Protein AF-A0A6V7WNI1-F1 (afdb_monomer_lite)

pLDDT: mean 70.12, std 16.44, range [21.91, 91.94]

Sequence (306 aa):
MKVAVLIFLSLAQNTKSLTTITAEQEKCIINKMGYRNCLFENVLVMNFNPNEQEIDILLQDYQSNSVGSMKFLMNRIKAKCVKAVKYLDTNYFGWRCPYTGSCTEMKCSSLKMNETIEELETDKNNYPKITRCMETEGGWANGCFYVIPACLFYKYSAIPTNEAKVLEIFKCPKWDLELDIKIIIETQNETITNLVSLRPGRTSEWNDLRLTATSMTVAPLPLLNELFISDSKRIAILEKENEKIIENFKCPTYRSALEFNTCKIDPMICDCNAADQNVACLCNDLLDLDQKRFELLDLDQKSFHI

InterPro domains:
  IPR009878 Phlebovirus glycoprotein G2, fusion domain [PF07245] (18-286)

Foldseek 3Di:
DDDDDDDPDDPLPQDEAEEEFEFDPVQWDQDPVRDIDTDGDDDDDDDDDPSHQKYKYFYAYNVRHTFWMKMKGFDDKDWDDDKFWDWFWDKDKAWFADPPAQRYPCSQVPPDWPDDGPRRPPDPAQAAKTKHWDWAAHDVVLPHPDRGTIIMIMMTTGDDDPPDFTKIKDADPDTFIKIWMWMWITGPVDIDIDIDIEGAPDWDDDDPDTDHDPDDDDDPDVVNGFMWMDSPVFIFTDDPVCVVVRVQKADPDPVCNVSNRRIHGDPPQWDWDDDHSDIDIDGDDDPVVVVPPGPTPPVVPPPPDD

Structure (mmCIF, N/CA/C/O backbone):
data_AF-A0A6V7WNI1-F1
#
_entry.id   AF-A0A6V7WNI1-F1
#
loop_
_atom_site.group_PDB
_atom_site.id
_atom_site.type_symbol
_atom_site.label_atom_id
_atom_site.label_alt_id
_atom_site.label_comp_id
_atom_site.label_asym_id
_atom_site.label_entity_id
_atom_site.label_seq_id
_atom_site.pdbx_PDB_ins_code
_atom_site.Cartn_x
_atom_site.Cartn_y
_atom_site.Cartn_z
_atom_site.occupancy
_atom_site.B_iso_or_equiv
_atom_site.auth_seq_id
_atom_site.auth_comp_id
_atom_site.auth_asym_id
_atom_site.auth_atom_id
_atom_site.pdbx_PDB_model_num
ATOM 1 N N . MET A 1 1 ? -33.901 52.503 7.580 1.00 38.69 1 MET A N 1
ATOM 2 C CA . MET A 1 1 ? -34.088 51.066 7.292 1.00 38.69 1 MET A CA 1
ATOM 3 C C . MET A 1 1 ? -33.263 50.287 8.311 1.00 38.69 1 MET A C 1
ATOM 5 O O . MET A 1 1 ? -32.045 50.347 8.245 1.00 38.69 1 MET A O 1
ATOM 9 N N . LYS A 1 2 ? -33.892 49.707 9.343 1.00 31.77 2 LYS A N 1
ATOM 10 C CA . LYS A 1 2 ? -33.186 48.935 10.380 1.00 31.77 2 LYS A CA 1
ATOM 11 C C . LYS A 1 2 ? -33.145 47.477 9.927 1.00 31.77 2 LYS A C 1
ATOM 13 O O . LYS A 1 2 ? -34.195 46.855 9.824 1.00 31.77 2 LYS A O 1
ATOM 18 N N . VAL A 1 3 ? -31.958 46.973 9.608 1.00 35.56 3 VAL A N 1
ATOM 19 C CA . VAL A 1 3 ? -31.744 45.562 9.267 1.00 35.56 3 VAL A CA 1
ATOM 20 C C . VAL A 1 3 ? -31.513 44.813 10.575 1.00 35.56 3 VAL A C 1
ATOM 22 O O . VAL A 1 3 ? -30.540 45.081 11.275 1.00 35.56 3 VAL A O 1
ATOM 25 N N . ALA A 1 4 ? -32.437 43.924 10.930 1.00 35.19 4 ALA A N 1
ATOM 26 C CA . ALA A 1 4 ? -32.264 42.986 12.031 1.00 35.19 4 ALA A CA 1
ATOM 27 C C . ALA A 1 4 ? -31.646 41.703 11.466 1.00 35.19 4 ALA A C 1
ATOM 29 O O . ALA A 1 4 ? -32.267 41.019 10.655 1.00 35.19 4 ALA A O 1
ATOM 30 N N . VAL A 1 5 ? -30.412 41.402 11.866 1.00 42.09 5 VAL A N 1
ATOM 31 C CA . VAL A 1 5 ? -29.741 40.141 11.538 1.00 42.09 5 VAL A CA 1
ATOM 32 C C . VAL A 1 5 ? -30.054 39.154 12.659 1.00 42.09 5 VAL A C 1
ATOM 34 O O . VAL A 1 5 ? -29.573 39.306 13.779 1.00 42.09 5 VAL A O 1
ATOM 37 N N . LEU A 1 6 ? -30.903 38.169 12.367 1.00 36.09 6 LEU A N 1
ATOM 38 C CA . LEU A 1 6 ? -31.178 37.033 13.246 1.00 36.09 6 LEU A CA 1
ATOM 39 C C . LEU A 1 6 ? -30.098 35.973 13.021 1.00 36.09 6 LEU A C 1
ATOM 41 O O . LEU A 1 6 ? -30.091 35.289 12.000 1.00 36.09 6 LEU A O 1
ATOM 45 N N . ILE A 1 7 ? -29.173 35.859 13.971 1.00 43.22 7 ILE A N 1
ATOM 46 C CA . ILE A 1 7 ? -28.173 34.791 14.007 1.00 43.22 7 ILE A CA 1
ATOM 47 C C . ILE A 1 7 ? -28.809 33.603 14.734 1.00 43.22 7 ILE A C 1
ATOM 49 O O . ILE A 1 7 ? -28.987 33.638 15.951 1.00 43.22 7 ILE A O 1
ATOM 53 N N . PHE A 1 8 ? -29.162 32.553 13.993 1.00 39.31 8 PHE A N 1
ATOM 54 C CA . PHE A 1 8 ? -29.516 31.263 14.581 1.00 39.31 8 PHE A CA 1
ATOM 55 C C . PHE A 1 8 ? -28.226 30.538 14.975 1.00 39.31 8 PHE A C 1
ATOM 57 O O . PHE A 1 8 ? -27.564 29.925 14.143 1.00 39.31 8 PHE A O 1
ATOM 64 N N . LEU A 1 9 ? -27.854 30.625 16.253 1.00 39.97 9 LEU A N 1
ATOM 65 C CA . LEU A 1 9 ? -26.871 29.725 16.848 1.00 39.97 9 LEU A CA 1
ATOM 66 C C . LEU A 1 9 ? -27.564 28.381 17.089 1.00 39.97 9 LEU A C 1
ATOM 68 O O . LEU A 1 9 ? -28.284 28.214 18.073 1.00 39.97 9 LEU A O 1
ATOM 72 N N . SER A 1 10 ? -27.375 27.422 16.183 1.00 42.81 10 SER A N 1
ATOM 73 C CA . SER A 1 10 ? -27.695 26.028 16.472 1.00 42.81 10 SER A CA 1
ATOM 74 C C . SER A 1 10 ? -26.716 25.539 17.537 1.00 42.81 10 SER A C 1
ATOM 76 O O . SER A 1 10 ? -25.548 25.279 17.248 1.00 42.81 10 SER A O 1
ATOM 78 N N . LEU A 1 11 ? -27.176 25.447 18.784 1.00 39.19 11 LEU A N 1
ATOM 79 C CA . LEU A 1 11 ? -26.487 24.675 19.810 1.00 39.19 11 LEU A CA 1
ATOM 80 C C . LEU A 1 11 ? -26.480 23.221 19.338 1.00 39.19 11 LEU A C 1
ATOM 82 O O . LEU A 1 11 ? -27.518 22.562 19.354 1.00 39.19 11 LEU A O 1
ATOM 86 N N . ALA A 1 12 ? -25.321 22.743 18.884 1.00 43.06 12 ALA A N 1
ATOM 87 C CA . ALA A 1 12 ? -25.082 21.322 18.693 1.00 43.06 12 ALA A CA 1
ATOM 88 C C . ALA A 1 12 ? -25.234 20.654 20.065 1.00 43.06 12 ALA A C 1
ATOM 90 O O . ALA A 1 12 ? -24.360 20.750 20.926 1.00 43.06 12 ALA A O 1
ATOM 91 N N . GLN A 1 13 ? -26.400 20.066 20.317 1.00 44.94 13 GLN A N 1
ATOM 92 C CA . GLN A 1 13 ? -26.605 19.245 21.497 1.00 44.94 13 GLN A CA 1
ATOM 93 C C . GLN A 1 13 ? -25.916 17.910 21.224 1.00 44.94 13 GLN A C 1
ATOM 95 O O . GLN A 1 13 ? -26.387 17.133 20.396 1.00 44.94 13 GLN A O 1
ATOM 100 N N . ASN A 1 14 ? -24.793 17.657 21.903 1.00 47.69 14 ASN A N 1
ATOM 101 C CA . ASN A 1 14 ? -24.235 16.310 21.991 1.00 47.69 14 ASN A CA 1
ATOM 102 C C . ASN A 1 14 ? -25.324 15.413 22.579 1.00 47.69 14 ASN A C 1
ATOM 104 O O . ASN A 1 14 ? -25.737 15.596 23.728 1.00 47.69 14 ASN A O 1
ATOM 108 N N . THR A 1 15 ? -25.840 14.500 21.765 1.00 53.97 15 THR A N 1
ATOM 109 C CA . THR A 1 15 ? -26.900 13.583 22.168 1.00 53.97 15 THR A CA 1
ATOM 110 C C . THR A 1 15 ? -26.260 12.488 23.012 1.00 53.97 15 THR A C 1
ATOM 112 O O . THR A 1 15 ? -25.391 11.752 22.551 1.00 53.97 15 THR A O 1
ATOM 115 N N . LYS A 1 16 ? -26.637 12.442 24.293 1.00 65.12 16 LYS A N 1
ATOM 116 C CA . LYS A 1 16 ? -26.178 11.429 25.247 1.00 65.12 16 LYS A CA 1
ATOM 117 C C . LYS A 1 16 ? -27.261 10.376 25.401 1.00 65.12 16 LYS A C 1
ATOM 119 O O . LYS A 1 16 ? -28.400 10.719 25.718 1.00 65.12 16 LYS A O 1
ATOM 124 N N . SER A 1 17 ? -26.900 9.113 25.217 1.00 72.12 17 SER A N 1
ATOM 125 C CA . SER A 1 17 ? -27.792 7.999 25.533 1.00 72.12 17 SER A CA 1
ATOM 126 C C . SER A 1 17 ? -27.559 7.570 26.978 1.00 72.12 17 SER A C 1
ATOM 128 O O . SER A 1 17 ? -26.435 7.221 27.336 1.00 72.12 17 SER A O 1
ATOM 130 N N . LEU A 1 18 ? -28.600 7.631 27.814 1.00 78.31 18 LEU A N 1
ATOM 131 C CA . LEU A 1 18 ? -28.551 7.193 29.209 1.00 78.31 18 LEU A CA 1
ATOM 132 C C . LEU A 1 18 ? -29.294 5.864 29.355 1.00 78.31 18 LEU A C 1
ATOM 134 O O . LEU A 1 18 ? -30.482 5.774 29.050 1.00 78.31 18 LEU A O 1
ATOM 138 N N . THR A 1 19 ? -28.606 4.849 29.866 1.00 81.06 19 THR A N 1
ATOM 139 C CA . THR A 1 19 ? -29.189 3.551 30.238 1.00 81.06 19 THR A CA 1
ATOM 140 C C . THR A 1 19 ? -28.971 3.298 31.729 1.00 81.06 19 THR A C 1
ATOM 142 O O . THR A 1 19 ? -28.052 3.844 32.329 1.00 81.06 19 THR A O 1
ATOM 145 N N . THR A 1 20 ? -29.825 2.507 32.377 1.00 78.25 20 THR A N 1
ATOM 146 C CA . THR A 1 20 ? -29.693 2.179 33.807 1.00 78.25 20 THR A CA 1
ATOM 147 C C . THR A 1 20 ? -29.617 0.672 33.999 1.00 78.25 20 THR A C 1
ATOM 149 O O . THR A 1 20 ? -30.372 -0.067 33.370 1.00 78.25 20 THR A O 1
ATOM 152 N N . ILE A 1 21 ? -28.709 0.225 34.868 1.00 80.88 21 ILE A N 1
ATOM 153 C CA . ILE A 1 21 ? -28.574 -1.173 35.282 1.00 80.88 21 ILE A CA 1
ATOM 154 C C . ILE A 1 21 ? -28.773 -1.259 36.791 1.00 80.88 21 ILE A C 1
ATOM 156 O O . ILE A 1 21 ? -28.155 -0.511 37.546 1.00 80.88 21 ILE A O 1
ATOM 160 N N . THR A 1 22 ? -29.575 -2.224 37.227 1.00 77.25 22 THR A N 1
ATOM 161 C CA . THR A 1 22 ? -29.857 -2.496 38.639 1.00 77.25 22 THR A CA 1
ATOM 162 C C . THR A 1 22 ? -29.287 -3.864 39.023 1.00 77.25 22 THR A C 1
ATOM 164 O O . THR A 1 22 ? -29.414 -4.822 38.261 1.00 77.25 22 THR A O 1
ATOM 167 N N . ALA A 1 23 ? -28.631 -3.966 40.182 1.00 76.06 23 ALA A N 1
ATOM 168 C CA . ALA A 1 23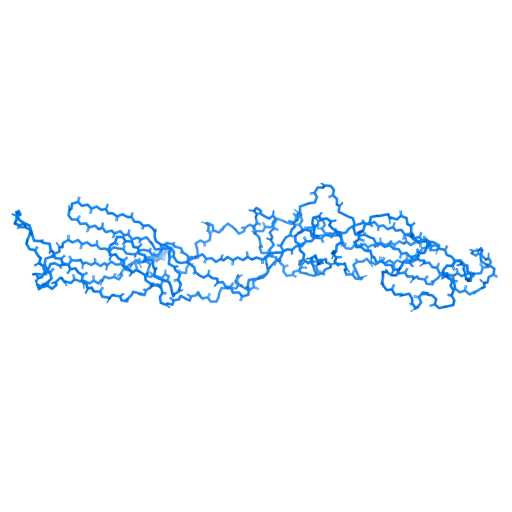 ? -28.125 -5.242 40.696 1.00 76.06 23 ALA A CA 1
ATOM 169 C C . ALA A 1 23 ? -29.263 -6.168 41.160 1.00 76.06 23 ALA A C 1
ATOM 171 O O . ALA A 1 23 ? -30.212 -5.723 41.804 1.00 76.06 23 ALA A O 1
ATOM 172 N N . GLU A 1 24 ? -29.125 -7.473 40.920 1.00 76.38 24 GLU A N 1
ATOM 173 C CA . GLU A 1 24 ? -30.038 -8.485 41.461 1.00 76.38 24 GLU A CA 1
ATOM 174 C C . GLU A 1 24 ? -29.665 -8.847 42.906 1.00 76.38 24 GLU A C 1
ATOM 176 O O . GLU A 1 24 ? -28.495 -9.062 43.229 1.00 76.38 24 GLU A O 1
ATOM 181 N N . GLN A 1 25 ? -30.668 -8.962 43.785 1.00 70.31 25 GLN A N 1
ATOM 182 C CA . GLN A 1 25 ? -30.459 -9.225 45.216 1.00 70.31 25 GLN A CA 1
ATOM 183 C C . GLN A 1 25 ? -29.714 -10.546 45.485 1.00 70.31 25 GLN A C 1
ATOM 185 O O . GLN A 1 25 ? -28.905 -10.614 46.411 1.00 70.31 25 GLN A O 1
ATOM 190 N N . GLU A 1 26 ? -29.954 -11.581 44.675 1.00 70.94 26 GLU A N 1
ATOM 191 C CA . GLU A 1 26 ? -29.338 -12.911 44.821 1.00 70.94 26 GLU A CA 1
ATOM 192 C C . GLU A 1 26 ? -27.825 -12.912 44.545 1.00 70.94 26 GLU A C 1
ATOM 194 O O . GLU A 1 26 ? -27.114 -13.814 44.986 1.00 70.94 26 GLU A O 1
ATOM 199 N N . LYS A 1 27 ? -27.310 -11.875 43.873 1.00 73.88 27 LYS A N 1
ATOM 200 C CA . LYS A 1 27 ? -25.896 -11.739 43.496 1.00 73.88 27 LYS A CA 1
ATOM 201 C C . LYS A 1 27 ? -25.102 -10.825 44.439 1.00 73.88 27 LYS A C 1
ATOM 203 O O . LYS A 1 27 ? -23.989 -10.410 44.115 1.00 73.88 27 LYS A O 1
ATOM 208 N N . CYS A 1 28 ? -25.653 -10.506 45.613 1.00 74.69 28 CYS A N 1
ATOM 209 C CA . CYS A 1 28 ? -24.999 -9.692 46.637 1.00 74.69 28 CYS A CA 1
ATOM 210 C C . CYS A 1 28 ? -24.448 -10.541 47.793 1.00 74.69 28 CYS A C 1
ATOM 212 O O . CYS A 1 28 ? -25.197 -11.194 48.517 1.00 74.69 28 CYS A O 1
ATOM 214 N N . ILE A 1 29 ? -23.137 -10.471 48.028 1.00 79.94 29 ILE A N 1
ATOM 215 C CA . ILE A 1 29 ? -22.433 -11.189 49.098 1.00 79.94 29 ILE A CA 1
ATOM 216 C C . ILE A 1 29 ? -22.057 -10.207 50.209 1.00 79.94 29 ILE A C 1
ATOM 218 O O . ILE A 1 29 ? -21.544 -9.122 49.948 1.00 79.94 29 ILE A O 1
ATOM 222 N N . ILE A 1 30 ? -22.279 -10.584 51.467 1.00 77.06 30 ILE A N 1
ATOM 223 C CA . ILE A 1 30 ? -21.834 -9.803 52.629 1.00 77.06 30 ILE A CA 1
ATOM 224 C C . ILE A 1 30 ? -20.449 -10.305 53.045 1.00 77.06 30 ILE A C 1
ATOM 226 O O . ILE A 1 30 ? -20.263 -11.493 53.309 1.00 77.06 30 ILE A O 1
ATOM 230 N N . ASN A 1 31 ? -19.461 -9.414 53.091 1.00 76.56 31 ASN A N 1
ATOM 231 C CA . ASN A 1 31 ? -18.116 -9.749 53.535 1.00 76.56 31 ASN A CA 1
ATOM 232 C C . ASN A 1 31 ? -18.049 -9.897 55.070 1.00 76.56 31 ASN A C 1
ATOM 234 O O . ASN A 1 31 ? -18.945 -9.482 55.804 1.00 76.56 31 ASN A O 1
ATOM 238 N N . LYS A 1 32 ? -16.944 -10.454 55.580 1.00 74.81 32 LYS A N 1
ATOM 239 C CA . LYS A 1 32 ? -16.736 -10.691 57.025 1.00 74.81 32 LYS A CA 1
ATOM 240 C C . LYS A 1 32 ? -16.727 -9.418 57.889 1.00 74.81 32 LYS A C 1
ATOM 242 O O . LYS A 1 32 ? -16.847 -9.518 59.102 1.00 74.81 32 LYS A O 1
ATOM 247 N N . MET A 1 33 ? -16.569 -8.247 57.276 1.00 72.88 33 MET A N 1
ATOM 248 C CA . MET A 1 33 ? -16.585 -6.928 57.917 1.00 72.88 33 MET A CA 1
ATOM 249 C C . MET A 1 33 ? -17.952 -6.224 57.789 1.00 72.88 33 MET A C 1
ATOM 251 O O . MET A 1 33 ? -18.077 -5.073 58.192 1.00 72.88 33 MET A O 1
ATOM 255 N N . GLY A 1 34 ? -18.971 -6.891 57.234 1.00 71.56 34 GLY A N 1
ATOM 256 C CA . GLY A 1 34 ? -20.327 -6.357 57.079 1.00 71.56 34 GLY A CA 1
ATOM 257 C C . GLY A 1 34 ? -20.569 -5.542 55.803 1.00 71.56 34 GLY A C 1
ATOM 258 O O . GLY A 1 34 ? -21.694 -5.095 55.588 1.00 71.56 34 GLY A O 1
ATOM 259 N N . TYR A 1 35 ? -19.569 -5.373 54.932 1.00 69.69 35 TYR A N 1
ATOM 260 C CA . TYR A 1 35 ? -19.754 -4.690 53.647 1.00 69.69 35 TYR A CA 1
ATOM 261 C C . TYR A 1 35 ? -20.447 -5.609 52.643 1.00 69.69 35 TYR A C 1
ATOM 263 O O . TYR A 1 35 ? -20.068 -6.771 52.491 1.00 69.69 35 TYR A O 1
ATOM 271 N N . ARG A 1 36 ? -21.458 -5.089 51.946 1.00 71.25 36 ARG A N 1
ATOM 272 C CA . ARG A 1 36 ? -22.205 -5.826 50.925 1.00 71.25 36 ARG A CA 1
ATOM 273 C C . ARG A 1 36 ? -21.620 -5.544 49.541 1.00 71.25 36 ARG A C 1
ATOM 275 O O . ARG A 1 36 ? -21.664 -4.411 49.081 1.00 71.25 36 ARG A O 1
ATOM 282 N N . ASN A 1 37 ? -21.134 -6.587 48.878 1.00 73.94 37 ASN A N 1
ATOM 283 C CA . ASN A 1 37 ? -20.613 -6.553 47.515 1.00 73.94 37 ASN A CA 1
ATOM 284 C C . ASN A 1 37 ? -21.652 -7.163 46.571 1.00 73.94 37 ASN A C 1
ATOM 286 O O . ASN A 1 37 ? -21.943 -8.351 46.678 1.00 73.94 37 ASN A O 1
ATOM 290 N N . CYS A 1 38 ? -22.211 -6.369 45.662 1.00 71.88 38 CYS A N 1
ATOM 291 C CA . CYS A 1 38 ? -23.160 -6.840 44.653 1.00 71.88 38 CYS A CA 1
ATOM 292 C C . CYS A 1 38 ? -22.466 -7.043 43.306 1.00 71.88 38 CYS A C 1
ATOM 294 O O . CYS A 1 38 ? -21.720 -6.171 42.863 1.00 71.88 38 CYS A O 1
ATOM 296 N N . LEU A 1 39 ? -22.714 -8.188 42.667 1.00 74.12 39 LEU A N 1
ATOM 297 C CA . LEU A 1 39 ? -22.205 -8.502 41.335 1.00 74.12 39 LEU A CA 1
ATOM 298 C C . LEU A 1 39 ? -23.231 -8.109 40.268 1.00 74.12 39 LEU A C 1
ATOM 300 O O . LEU A 1 39 ? -24.408 -8.463 40.355 1.00 74.12 39 LEU A O 1
ATOM 304 N N . PHE A 1 40 ? -22.765 -7.395 39.245 1.00 73.88 40 PHE A N 1
ATOM 305 C CA . PHE A 1 40 ? -23.555 -7.019 38.077 1.00 73.88 40 PHE A CA 1
ATOM 306 C C . PHE A 1 40 ? -23.187 -7.938 36.911 1.00 73.88 40 PHE A C 1
ATOM 308 O O . PHE A 1 40 ? -22.118 -7.802 36.325 1.00 73.88 40 PHE A O 1
ATOM 315 N N . GLU A 1 41 ? -24.076 -8.858 36.551 1.00 72.81 41 GLU A N 1
ATOM 316 C CA . GLU A 1 41 ? -23.914 -9.711 35.369 1.00 72.81 41 GLU A CA 1
ATOM 317 C C . GLU A 1 41 ? -25.013 -9.379 34.365 1.00 72.81 41 GLU A C 1
ATOM 319 O O . GLU A 1 41 ? -26.064 -10.015 34.345 1.00 72.81 41 GLU A O 1
ATOM 324 N N . ASN A 1 42 ? -24.780 -8.348 33.554 1.00 75.06 42 ASN A N 1
ATOM 325 C CA . ASN A 1 42 ? -25.700 -7.927 32.504 1.00 75.06 42 ASN A CA 1
ATOM 326 C C . ASN A 1 42 ? -24.978 -7.858 31.162 1.00 75.06 42 ASN A C 1
ATOM 328 O O . ASN A 1 42 ? -23.855 -7.364 31.068 1.00 75.06 42 ASN A O 1
ATOM 332 N N . VAL A 1 43 ? -25.645 -8.336 30.114 1.00 76.25 43 VAL A N 1
ATOM 333 C CA . VAL A 1 43 ? -25.180 -8.182 28.735 1.00 76.25 43 VAL A CA 1
ATOM 334 C C . VAL A 1 43 ? -25.918 -6.999 28.130 1.00 76.25 43 VAL A C 1
ATOM 336 O O . VAL A 1 43 ? -27.139 -7.032 27.998 1.00 76.25 43 VAL A O 1
ATOM 339 N N . LEU A 1 44 ? -25.174 -5.962 27.752 1.00 81.56 44 LEU A N 1
ATOM 340 C CA . LEU A 1 44 ? -25.727 -4.785 27.095 1.00 81.56 44 LEU A CA 1
ATOM 341 C C . LEU A 1 44 ? -25.243 -4.679 25.657 1.00 81.56 44 LEU A C 1
ATOM 343 O O . LEU A 1 44 ? -24.058 -4.838 25.365 1.00 81.56 44 LEU A O 1
ATOM 347 N N . VAL A 1 45 ? -26.181 -4.363 24.768 1.00 80.12 45 VAL A N 1
ATOM 348 C CA . VAL A 1 45 ? -25.893 -4.036 23.374 1.00 80.12 45 VAL A CA 1
ATOM 349 C C . VAL A 1 45 ? -25.942 -2.522 23.233 1.00 80.12 45 VAL A C 1
ATOM 351 O O . VAL A 1 45 ? -26.966 -1.900 23.501 1.00 80.12 45 VAL A O 1
ATOM 354 N N . MET A 1 46 ? -24.819 -1.941 22.821 1.00 80.25 46 MET A N 1
ATOM 355 C CA . MET A 1 46 ? -24.638 -0.501 22.667 1.00 80.25 46 MET A CA 1
ATOM 356 C C . MET A 1 46 ? -24.386 -0.171 21.199 1.00 80.25 46 MET A C 1
ATOM 358 O O . MET A 1 46 ? -23.571 -0.827 20.550 1.00 80.25 46 MET A O 1
ATOM 362 N N . ASN A 1 47 ? -25.058 0.861 20.694 1.00 79.12 47 ASN A N 1
ATOM 363 C CA . ASN A 1 47 ? -24.887 1.335 19.326 1.00 79.12 47 ASN A CA 1
ATOM 364 C C . ASN A 1 47 ? -24.208 2.702 19.356 1.00 79.12 47 ASN A C 1
ATOM 366 O O . ASN A 1 47 ? -24.811 3.674 19.794 1.00 79.12 47 ASN A O 1
ATOM 370 N N . PHE A 1 48 ? -22.968 2.771 18.875 1.00 75.06 48 PHE A N 1
ATOM 371 C CA . PHE A 1 48 ? -22.277 4.042 18.672 1.00 75.06 48 PHE A CA 1
ATOM 372 C C . PHE A 1 48 ? -22.570 4.547 17.268 1.00 75.06 48 PHE A C 1
ATOM 374 O O . PHE A 1 48 ? -22.379 3.824 16.287 1.00 75.06 48 PHE A O 1
ATOM 381 N N . ASN A 1 49 ? -23.003 5.797 17.171 1.00 71.31 49 ASN A N 1
ATOM 382 C CA . ASN A 1 49 ? -23.098 6.499 15.903 1.00 71.31 49 ASN A CA 1
ATOM 383 C C . ASN A 1 49 ? -22.292 7.811 15.983 1.00 71.31 49 ASN A C 1
ATOM 385 O O . ASN A 1 49 ? -21.967 8.264 17.081 1.00 71.31 49 ASN A O 1
ATOM 389 N N . PRO A 1 50 ? -21.918 8.422 14.845 1.00 66.00 50 PRO A N 1
ATOM 390 C CA . PRO A 1 50 ? -21.123 9.650 14.849 1.00 66.00 50 PRO A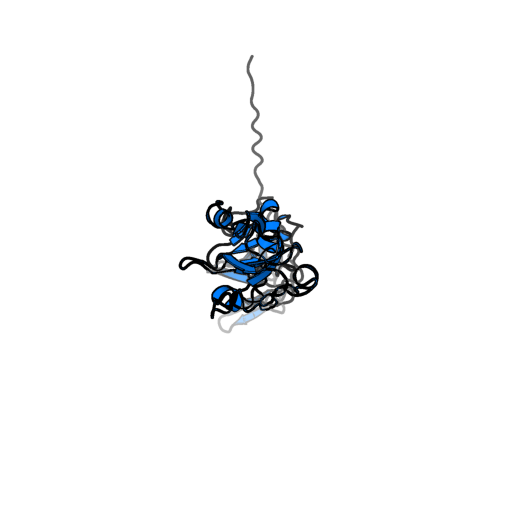 CA 1
ATOM 391 C C . PRO A 1 50 ? -21.748 10.828 15.611 1.00 66.00 50 PRO A C 1
ATOM 393 O O . PRO A 1 50 ? -21.004 11.715 16.017 1.00 66.00 50 PRO A O 1
ATOM 396 N N . ASN A 1 51 ? -23.067 10.825 15.831 1.00 61.22 51 ASN A N 1
ATOM 397 C CA . ASN A 1 51 ? -23.797 11.887 16.530 1.00 61.22 51 ASN A CA 1
ATOM 398 C C . ASN A 1 51 ? -23.964 11.591 18.037 1.00 61.22 51 ASN A C 1
ATOM 400 O O . ASN A 1 51 ? -23.977 12.509 18.851 1.00 61.22 51 ASN A O 1
ATOM 404 N N . GLU A 1 52 ? -24.019 10.312 18.411 1.00 64.62 52 GLU A N 1
ATOM 405 C CA . GLU A 1 52 ? -24.134 9.776 19.771 1.00 64.62 52 GLU A CA 1
ATOM 406 C C . GLU A 1 52 ? -22.818 9.092 20.147 1.00 64.62 52 GLU A C 1
ATOM 408 O O . GLU A 1 52 ? -22.679 7.866 20.196 1.00 64.62 52 GLU A O 1
ATOM 413 N N . GLN A 1 53 ? -21.806 9.926 20.369 1.00 75.44 53 GLN A N 1
ATOM 414 C CA . GLN A 1 53 ? -20.444 9.481 20.667 1.00 75.44 53 GLN A CA 1
ATOM 415 C C . GLN A 1 53 ? -20.259 9.072 22.133 1.00 75.44 53 GLN A C 1
ATOM 417 O O . GLN A 1 53 ? -19.202 8.552 22.489 1.00 75.44 53 GLN A O 1
ATOM 422 N N . GLU A 1 54 ? -21.266 9.315 22.974 1.00 86.44 54 GLU A N 1
ATOM 423 C CA . GLU A 1 54 ? -21.242 9.090 24.416 1.00 86.44 54 GLU A CA 1
ATOM 424 C C . GLU A 1 54 ? -22.470 8.284 24.851 1.00 86.44 54 GLU A C 1
ATOM 426 O O . GLU A 1 54 ? -23.617 8.684 24.628 1.00 86.44 54 GLU A O 1
ATOM 431 N N . ILE A 1 55 ? -22.210 7.158 25.512 1.00 87.38 55 ILE A N 1
ATOM 432 C CA . ILE A 1 55 ? -23.224 6.338 26.173 1.00 87.38 55 ILE A CA 1
ATOM 433 C C . ILE A 1 55 ? -22.898 6.326 27.661 1.00 87.38 55 ILE A C 1
ATOM 435 O O . ILE A 1 55 ? -21.795 5.938 28.049 1.00 87.38 55 ILE A O 1
ATOM 439 N N . ASP A 1 56 ? -23.852 6.754 28.479 1.00 89.31 56 ASP A N 1
ATOM 440 C CA . ASP A 1 56 ? -23.749 6.769 29.934 1.00 89.31 56 ASP A CA 1
ATOM 441 C C . ASP A 1 56 ? -24.641 5.676 30.527 1.00 89.31 56 ASP A C 1
ATOM 443 O O . ASP A 1 56 ? -25.783 5.460 30.107 1.00 89.31 56 ASP A O 1
ATOM 447 N N . ILE A 1 57 ? -24.102 4.963 31.503 1.00 88.75 57 ILE A N 1
ATOM 448 C CA . ILE A 1 57 ? -24.765 3.874 32.194 1.00 88.75 57 ILE A CA 1
ATOM 449 C C . ILE A 1 57 ? -24.790 4.193 33.679 1.00 88.75 57 ILE A C 1
ATOM 451 O O . ILE A 1 57 ? -23.759 4.167 34.349 1.00 88.75 57 ILE A O 1
ATOM 455 N N . LEU A 1 58 ? -25.983 4.419 34.215 1.00 88.81 58 LEU A N 1
ATOM 456 C CA . LEU A 1 58 ? -26.191 4.564 35.648 1.00 88.81 58 LEU A CA 1
ATOM 457 C C . LEU A 1 58 ? -26.224 3.185 36.319 1.00 88.81 58 LEU A C 1
ATOM 459 O O . LEU A 1 58 ? -27.004 2.316 35.925 1.00 88.81 58 LEU A O 1
ATOM 463 N N . LEU A 1 59 ? -25.406 2.997 37.352 1.00 86.50 59 LEU A N 1
ATOM 464 C CA . LEU A 1 59 ? -25.347 1.773 38.146 1.00 86.50 59 LEU A CA 1
ATOM 465 C C . LEU A 1 59 ? -26.162 1.952 39.425 1.00 86.50 59 LEU A C 1
ATOM 467 O O . LEU A 1 59 ? -25.894 2.859 40.218 1.00 86.50 59 LEU A O 1
ATOM 471 N N . GLN A 1 60 ? -27.132 1.071 39.639 1.00 86.62 60 GLN A N 1
ATOM 472 C CA . GLN A 1 60 ? -28.010 1.086 40.801 1.00 86.62 60 GLN A CA 1
ATOM 473 C C . GLN A 1 60 ? -27.902 -0.194 41.630 1.00 86.62 60 GLN A C 1
ATOM 475 O O . GLN A 1 60 ? -27.741 -1.292 41.095 1.00 86.62 60 GLN A O 1
ATOM 480 N N . ASP A 1 61 ? -28.030 -0.066 42.948 1.00 82.56 61 ASP A N 1
ATOM 481 C CA . ASP A 1 61 ? -28.188 -1.222 43.827 1.00 82.56 61 ASP A CA 1
ATOM 482 C C . ASP A 1 61 ? -29.574 -1.871 43.646 1.00 82.56 61 ASP A C 1
ATOM 484 O O . ASP A 1 61 ? -30.439 -1.356 42.942 1.00 82.56 61 ASP A O 1
ATOM 488 N N . TYR A 1 62 ? -29.814 -3.004 44.305 1.00 80.62 62 TYR A N 1
ATOM 489 C CA . TYR A 1 62 ? -31.098 -3.720 44.265 1.00 80.62 62 TYR A CA 1
ATOM 490 C C . TYR A 1 62 ? -32.296 -2.917 44.821 1.00 80.62 62 TYR A C 1
ATOM 492 O O . TYR A 1 62 ? -33.439 -3.337 44.656 1.00 80.62 62 TYR A O 1
ATOM 500 N N . GLN A 1 63 ? -32.051 -1.789 45.497 1.00 83.44 63 GLN A N 1
ATOM 501 C CA . GLN A 1 63 ? -33.067 -0.853 45.990 1.00 83.44 63 GLN A CA 1
ATOM 502 C C . GLN A 1 63 ? -33.229 0.369 45.070 1.00 83.44 63 GLN A C 1
ATOM 504 O O . GLN A 1 63 ? -33.915 1.321 45.438 1.00 83.44 63 GLN A O 1
ATOM 509 N N . SER A 1 64 ? -32.606 0.350 43.888 1.00 83.31 64 SER A N 1
ATOM 510 C CA . SER A 1 64 ? -32.592 1.448 42.919 1.00 83.31 64 SER A CA 1
ATOM 511 C C . SER A 1 64 ? -31.843 2.710 43.378 1.00 83.31 64 SER A C 1
ATOM 513 O O . SER A 1 64 ? -32.020 3.778 42.790 1.00 83.31 64 SER A O 1
ATOM 515 N N . ASN A 1 65 ? -30.962 2.616 44.380 1.00 85.44 65 ASN A N 1
ATOM 516 C CA . ASN A 1 65 ? -30.081 3.722 44.757 1.00 85.44 65 ASN A CA 1
ATOM 517 C C . ASN A 1 65 ? -28.880 3.800 43.811 1.00 85.44 65 ASN A C 1
ATOM 519 O O . ASN A 1 65 ? -28.271 2.784 43.484 1.00 85.44 65 ASN A O 1
ATOM 523 N N . SER A 1 66 ? -28.492 5.014 43.418 1.00 85.94 66 SER A N 1
ATOM 524 C CA . SER A 1 66 ? -27.327 5.252 42.557 1.00 85.94 66 SER A CA 1
ATOM 525 C C . SER A 1 66 ? -26.010 4.939 43.276 1.00 85.94 66 SER A C 1
ATOM 527 O O . SER A 1 66 ? -25.682 5.558 44.289 1.00 85.94 66 SER A O 1
ATOM 529 N N . VAL A 1 67 ? -25.218 4.032 42.705 1.00 87.25 67 VAL A N 1
ATOM 530 C CA . VAL A 1 67 ? -23.918 3.586 43.243 1.00 87.25 67 VAL A CA 1
ATOM 531 C C . VAL A 1 67 ? -22.747 4.175 42.448 1.00 87.25 67 VAL A C 1
ATOM 533 O O . VAL A 1 67 ? -21.661 4.387 42.988 1.00 87.25 67 VAL A O 1
ATOM 536 N N . GLY A 1 68 ? -22.973 4.488 41.174 1.00 88.62 68 GLY A N 1
ATOM 537 C CA . GLY A 1 68 ? -21.970 5.058 40.283 1.00 88.62 68 GLY A CA 1
ATOM 538 C C . GLY A 1 68 ? -22.477 5.170 38.851 1.00 88.62 68 GLY A C 1
ATOM 539 O O . GLY A 1 68 ? -23.639 4.881 38.569 1.00 88.62 68 GLY A O 1
ATOM 540 N N . SER A 1 69 ? -21.597 5.573 37.943 1.00 90.06 69 SER A N 1
ATOM 541 C CA . SER A 1 69 ? -21.868 5.632 36.510 1.00 90.06 69 SER A CA 1
ATOM 542 C C . SER A 1 69 ? -20.705 5.070 35.700 1.00 90.06 69 SER A C 1
ATOM 544 O O . SER A 1 69 ? -19.560 5.030 36.156 1.00 90.06 69 SER A O 1
ATOM 546 N N . MET A 1 70 ? -21.007 4.612 34.492 1.00 89.50 70 MET A N 1
ATOM 547 C CA . MET A 1 70 ? -20.034 4.126 33.532 1.00 89.50 70 MET A CA 1
ATOM 548 C C . MET A 1 70 ? -20.294 4.776 32.182 1.00 89.50 70 MET A C 1
ATOM 550 O O . MET A 1 70 ? -21.342 4.576 31.578 1.00 89.50 70 MET A O 1
ATOM 554 N N . LYS A 1 71 ? -19.311 5.524 31.694 1.00 91.12 71 LYS A N 1
ATOM 555 C CA . LYS A 1 71 ? -19.380 6.255 30.433 1.00 91.12 71 LYS A CA 1
ATOM 556 C C . LYS A 1 71 ? -18.487 5.585 29.406 1.00 91.12 71 LYS A C 1
ATOM 558 O O . LYS A 1 71 ? -17.308 5.336 29.662 1.00 91.12 71 LYS A O 1
ATOM 563 N N . PHE A 1 72 ? -19.039 5.349 28.227 1.00 88.19 72 PHE A N 1
ATOM 564 C CA . PHE A 1 72 ? -18.321 4.867 27.060 1.00 88.19 72 PHE A CA 1
ATOM 565 C C . PHE A 1 72 ? -18.297 5.969 26.012 1.00 88.19 72 PHE A C 1
ATOM 567 O O . PHE A 1 72 ? -19.345 6.440 25.575 1.00 88.19 72 PHE A O 1
ATOM 574 N N . LEU A 1 73 ? -17.096 6.368 25.604 1.00 87.50 73 LEU A N 1
ATOM 575 C CA . LEU A 1 73 ? -16.891 7.400 24.601 1.00 87.50 73 LEU A CA 1
ATOM 576 C C . LEU A 1 73 ? -16.174 6.814 23.391 1.00 87.50 73 LEU A C 1
ATOM 578 O O . LEU A 1 73 ? -15.079 6.259 23.516 1.00 87.50 73 LEU A O 1
ATOM 582 N N . MET A 1 74 ? -16.768 6.968 22.212 1.00 79.06 74 MET A N 1
ATOM 583 C CA . MET A 1 74 ? -16.094 6.667 20.953 1.00 79.06 74 MET A CA 1
ATOM 584 C C . MET A 1 74 ? -14.963 7.678 20.741 1.00 79.06 74 MET A C 1
ATOM 586 O O . MET A 1 74 ? -15.214 8.866 20.579 1.00 79.06 74 MET A O 1
ATOM 590 N N . ASN A 1 75 ? -13.713 7.209 20.743 1.00 78.25 75 ASN A N 1
ATOM 591 C CA . ASN A 1 75 ? -12.547 8.080 20.613 1.00 78.25 75 ASN A CA 1
ATOM 592 C C . ASN A 1 75 ? -12.108 8.236 19.149 1.00 78.25 75 ASN A C 1
ATOM 594 O O . ASN A 1 75 ? -12.000 9.354 18.660 1.00 78.25 75 ASN A O 1
ATOM 598 N N . ARG A 1 76 ? -11.837 7.129 18.439 1.00 67.56 76 ARG A N 1
ATOM 599 C CA . ARG A 1 76 ? -11.475 7.156 17.005 1.00 67.56 76 ARG A CA 1
ATOM 600 C C . ARG A 1 76 ? -11.606 5.797 16.323 1.00 67.56 76 ARG A C 1
ATOM 602 O O . ARG A 1 76 ? -11.507 4.763 16.981 1.00 67.56 76 ARG A O 1
ATOM 609 N N . ILE A 1 77 ? -11.738 5.820 14.994 1.00 60.94 77 ILE A N 1
ATOM 610 C CA . ILE A 1 77 ? -11.709 4.637 14.123 1.00 60.94 77 ILE A CA 1
ATOM 611 C C . ILE A 1 77 ? -10.425 4.664 13.279 1.00 60.94 77 ILE A C 1
ATOM 613 O O . ILE A 1 77 ? -10.134 5.678 12.648 1.00 60.94 77 ILE A O 1
ATOM 617 N N . LYS A 1 78 ? -9.654 3.568 13.251 1.00 57.88 78 LYS A N 1
ATOM 618 C CA . LYS A 1 78 ? -8.405 3.449 12.464 1.00 57.88 78 LYS A CA 1
ATOM 619 C C . LYS A 1 78 ? -8.562 2.493 11.284 1.00 57.88 78 LYS A C 1
ATOM 621 O O . LYS A 1 78 ? -9.311 1.524 11.377 1.00 57.88 78 LYS A O 1
ATOM 626 N N . ALA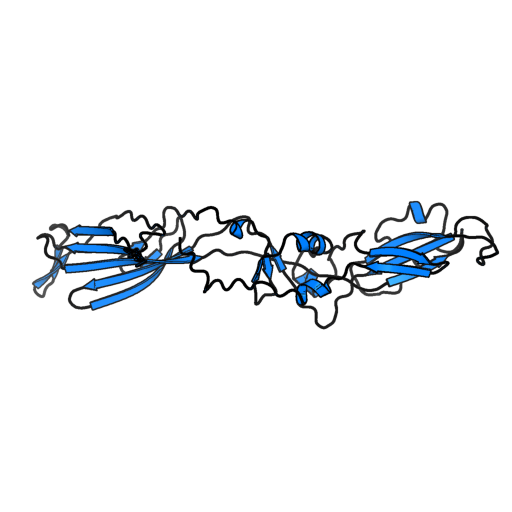 A 1 79 ? -7.799 2.743 10.216 1.00 42.03 79 ALA A N 1
ATOM 627 C CA . ALA A 1 79 ? -7.804 1.959 8.981 1.00 42.03 79 ALA A CA 1
ATOM 628 C C . ALA A 1 79 ? -6.367 1.887 8.381 1.00 42.03 79 ALA A C 1
ATOM 630 O O . ALA A 1 79 ? -5.673 2.903 8.353 1.00 42.03 79 ALA A O 1
ATOM 631 N N . LYS A 1 80 ? -5.867 0.704 7.963 1.00 40.97 80 LYS A N 1
ATOM 632 C CA . LYS A 1 80 ? -4.427 0.452 7.647 1.00 40.97 80 LYS A CA 1
ATOM 633 C C . LYS A 1 80 ? -4.191 -0.204 6.268 1.00 40.97 80 LYS A C 1
ATOM 635 O O . LYS A 1 80 ? -5.003 -1.024 5.857 1.00 40.97 80 LYS A O 1
ATOM 640 N N . CYS A 1 81 ? -3.065 0.10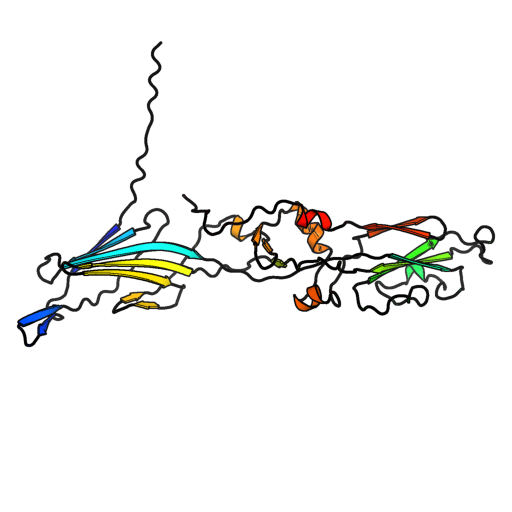2 5.591 1.00 33.62 81 CYS A N 1
ATOM 641 C CA . CYS A 1 81 ? -2.792 -0.296 4.190 1.00 33.62 81 CYS A CA 1
ATOM 642 C C . CYS A 1 81 ? -1.308 -0.632 3.834 1.00 33.62 81 CYS A C 1
ATOM 644 O O . CYS A 1 81 ? -0.411 -0.240 4.584 1.00 33.62 81 CYS A O 1
ATOM 646 N N . VAL A 1 82 ? -1.045 -1.356 2.718 1.00 32.69 82 VAL A N 1
ATOM 647 C CA . VAL A 1 82 ? 0.265 -1.958 2.290 1.00 32.69 82 VAL A CA 1
ATOM 648 C C . VAL A 1 82 ? 0.497 -1.833 0.738 1.00 32.69 82 VAL A C 1
ATOM 650 O O . VAL A 1 82 ? -0.492 -1.679 0.041 1.00 32.69 82 VAL A O 1
ATOM 653 N N . LYS A 1 83 ? 1.723 -1.948 0.159 1.00 39.34 83 LYS A N 1
ATOM 654 C CA . LYS A 1 83 ? 2.593 -0.820 -0.297 1.00 39.34 83 LYS A CA 1
ATOM 655 C C . LYS A 1 83 ? 3.713 -1.248 -1.402 1.00 39.34 83 LYS A C 1
ATOM 657 O O . LYS A 1 83 ? 4.249 -2.330 -1.154 1.00 39.34 83 LYS A O 1
ATOM 662 N N . ALA A 1 84 ? 4.040 -0.538 -2.573 1.00 37.12 84 ALA A N 1
ATOM 663 C CA . ALA A 1 84 ? 5.410 -0.364 -3.312 1.00 37.12 84 ALA A CA 1
ATOM 664 C C . ALA A 1 84 ? 5.558 0.464 -4.709 1.00 37.12 84 ALA A C 1
ATOM 666 O O . ALA A 1 84 ? 4.537 0.570 -5.383 1.00 37.12 84 ALA A O 1
ATOM 667 N N . VAL A 1 85 ? 6.768 1.016 -5.173 1.00 37.75 85 VAL A N 1
ATOM 668 C CA . VAL A 1 85 ? 7.211 1.655 -6.546 1.00 37.75 85 VAL A CA 1
ATOM 669 C C . VAL A 1 85 ? 8.770 2.000 -6.790 1.00 37.75 85 VAL A C 1
ATOM 671 O O . VAL A 1 85 ? 9.463 2.050 -5.781 1.00 37.75 85 VAL A O 1
ATOM 674 N N . LYS A 1 86 ? 9.325 2.312 -8.040 1.00 41.69 86 LYS A N 1
ATOM 675 C CA . LYS A 1 86 ? 10.231 3.479 -8.553 1.00 41.69 86 LYS A CA 1
ATOM 676 C C . LYS A 1 86 ? 10.873 3.398 -10.032 1.00 41.69 86 LYS A C 1
ATOM 678 O O . LYS A 1 86 ? 10.542 2.427 -10.692 1.00 41.69 86 LYS A O 1
ATOM 683 N N . TYR A 1 87 ? 11.737 4.363 -10.541 1.00 45.97 87 TYR A N 1
ATOM 684 C CA . TYR A 1 87 ? 11.957 4.953 -11.951 1.00 45.97 87 TYR A CA 1
ATOM 685 C C . TYR A 1 87 ? 13.411 5.078 -12.619 1.00 45.97 87 TYR A C 1
ATOM 687 O O . TYR A 1 87 ? 14.384 4.818 -11.920 1.00 45.97 87 TYR A O 1
ATOM 695 N N . LEU A 1 88 ? 13.539 5.512 -13.927 1.00 32.22 88 LEU A N 1
ATOM 696 C CA . LEU A 1 88 ? 14.636 5.405 -14.992 1.00 32.22 88 LEU A CA 1
ATOM 697 C C . LEU A 1 88 ? 15.464 6.659 -15.444 1.00 32.22 88 LEU A C 1
ATOM 699 O O . LEU A 1 88 ? 14.863 7.716 -15.554 1.00 32.22 88 LEU A O 1
ATOM 703 N N . ASP A 1 89 ? 16.750 6.485 -15.865 1.00 32.78 89 ASP A N 1
ATOM 704 C CA . ASP A 1 89 ? 17.474 7.208 -16.979 1.00 32.78 89 ASP A CA 1
ATOM 705 C C . ASP A 1 89 ? 18.785 6.523 -17.531 1.00 32.78 89 ASP A C 1
ATOM 707 O O . ASP A 1 89 ? 19.527 5.928 -16.753 1.00 32.78 89 ASP A O 1
ATOM 711 N N . THR A 1 90 ? 19.058 6.580 -18.859 1.00 38.41 90 THR A N 1
ATOM 712 C CA . THR A 1 90 ? 20.327 6.529 -19.672 1.00 38.41 90 THR A CA 1
ATOM 713 C C . THR A 1 90 ? 20.079 6.020 -21.104 1.00 38.41 90 THR A C 1
ATOM 715 O O . THR A 1 90 ? 19.403 5.014 -21.290 1.00 38.41 90 THR A O 1
ATOM 718 N N . ASN A 1 91 ? 20.704 6.632 -22.123 1.00 48.47 91 ASN A N 1
ATOM 719 C CA . ASN A 1 91 ? 20.559 6.261 -23.543 1.00 48.47 91 ASN A CA 1
ATOM 720 C C . ASN A 1 91 ? 21.889 5.790 -24.170 1.00 48.47 91 ASN A C 1
ATOM 722 O O . ASN A 1 91 ? 22.906 6.470 -24.058 1.00 48.47 91 ASN A O 1
ATOM 726 N N . TYR A 1 92 ? 21.858 4.670 -24.897 1.00 54.88 92 TYR A N 1
ATOM 727 C CA . TYR A 1 92 ? 22.956 4.121 -25.702 1.00 54.88 92 TYR A CA 1
ATOM 728 C C . TYR A 1 92 ? 22.463 3.795 -27.118 1.00 54.88 92 TYR A C 1
ATOM 730 O O . TYR A 1 92 ? 21.362 3.272 -27.282 1.00 54.88 92 TYR A O 1
ATOM 738 N N . PHE A 1 93 ? 23.266 4.051 -28.151 1.00 56.94 93 PHE A N 1
ATOM 739 C CA . PHE A 1 93 ? 22.892 3.766 -29.542 1.00 56.94 93 PHE A CA 1
ATOM 740 C C . PHE A 1 93 ? 24.062 3.206 -30.360 1.00 56.94 93 PHE A C 1
ATOM 742 O O . PHE A 1 93 ? 25.227 3.425 -30.033 1.00 56.94 93 PHE A O 1
ATOM 749 N N . GLY A 1 94 ? 23.731 2.473 -31.423 1.00 66.25 94 GLY A N 1
ATOM 750 C CA . GLY A 1 94 ? 24.671 1.827 -32.328 1.00 66.25 94 GLY A CA 1
ATOM 751 C C . GLY A 1 94 ? 24.082 1.705 -33.732 1.00 66.25 94 GLY A C 1
ATOM 752 O O . GLY A 1 94 ? 23.056 1.059 -33.935 1.00 66.25 94 GLY A O 1
ATOM 753 N N . TRP A 1 95 ? 24.743 2.319 -34.710 1.00 77.06 95 TRP A N 1
ATOM 754 C CA . TRP A 1 95 ? 24.324 2.312 -36.111 1.00 77.06 95 TRP A CA 1
ATOM 755 C C . TRP A 1 95 ? 25.143 1.314 -36.940 1.00 77.06 95 TRP A C 1
ATOM 757 O O . TRP A 1 95 ? 26.363 1.175 -36.749 1.00 77.06 95 TRP A O 1
ATOM 767 N N . ARG A 1 96 ? 24.476 0.593 -37.849 1.00 76.62 96 ARG A N 1
ATOM 768 C CA . ARG A 1 96 ? 25.086 -0.428 -38.710 1.00 76.62 96 ARG A CA 1
ATOM 769 C C . ARG A 1 96 ? 24.521 -0.396 -40.123 1.00 76.62 96 ARG A C 1
ATOM 771 O O . ARG A 1 96 ? 23.310 -0.354 -40.324 1.00 76.62 96 ARG A O 1
ATOM 778 N N . CYS A 1 97 ? 25.420 -0.515 -41.097 1.00 77.44 97 CYS A N 1
ATOM 779 C CA . CYS A 1 97 ? 25.053 -0.716 -42.490 1.00 77.44 97 CYS A CA 1
ATOM 780 C C . CYS A 1 97 ? 24.345 -2.064 -42.703 1.00 77.44 97 CYS A C 1
ATOM 782 O O . CYS A 1 97 ? 24.586 -3.011 -41.944 1.00 77.44 97 CYS A O 1
ATOM 784 N N . PRO A 1 98 ? 23.538 -2.193 -43.770 1.00 77.69 98 PRO A N 1
ATOM 785 C CA . PRO A 1 98 ? 22.922 -3.464 -44.132 1.00 77.69 98 PRO A CA 1
ATOM 786 C C . PRO A 1 98 ? 23.974 -4.566 -44.283 1.00 77.69 98 PRO A C 1
ATOM 788 O O . PRO A 1 98 ? 25.027 -4.345 -44.886 1.00 77.69 98 PRO A O 1
ATOM 791 N N . TYR A 1 99 ? 23.663 -5.751 -43.761 1.00 81.12 99 TYR A N 1
ATOM 792 C CA . TYR A 1 99 ? 24.514 -6.946 -43.757 1.00 81.12 99 TYR A CA 1
ATOM 793 C C . TYR A 1 99 ? 25.808 -6.820 -42.940 1.00 81.12 99 TYR A C 1
ATOM 795 O O . TYR A 1 99 ? 26.754 -7.578 -43.157 1.00 81.12 99 TYR A O 1
ATOM 803 N N . THR A 1 100 ? 25.866 -5.883 -41.989 1.00 77.00 100 THR A N 1
ATOM 804 C CA . THR A 1 100 ? 27.016 -5.717 -41.087 1.00 77.00 100 THR A CA 1
ATOM 805 C C . THR A 1 100 ? 26.600 -5.851 -39.625 1.00 77.00 100 THR A C 1
ATOM 807 O O . THR A 1 100 ? 25.582 -5.296 -39.205 1.00 77.00 100 THR A O 1
ATOM 810 N N . GLY A 1 101 ? 27.391 -6.594 -38.842 1.00 82.50 101 GLY A N 1
ATOM 811 C CA . GLY A 1 101 ? 27.066 -6.893 -37.443 1.00 82.50 101 GLY A CA 1
ATOM 812 C C . GLY A 1 101 ? 25.695 -7.564 -37.305 1.00 82.50 101 GLY A C 1
ATOM 813 O O . GLY A 1 101 ? 25.353 -8.460 -38.077 1.00 82.50 101 GLY A O 1
ATOM 814 N N . SER A 1 102 ? 24.886 -7.087 -36.361 1.00 85.19 102 SER A N 1
ATOM 815 C CA . SER A 1 102 ? 23.515 -7.547 -36.121 1.00 85.19 102 SER A CA 1
ATOM 816 C C . SER A 1 102 ? 22.514 -7.090 -37.186 1.00 85.19 102 SER A C 1
ATOM 818 O O . SER A 1 102 ? 21.404 -7.624 -37.234 1.00 85.19 102 SER A O 1
ATOM 820 N N . CYS A 1 103 ? 22.863 -6.122 -38.046 1.00 83.69 103 CYS A N 1
ATOM 821 C CA . CYS A 1 103 ? 21.973 -5.601 -39.088 1.00 83.69 103 CYS A CA 1
ATOM 822 C C . CYS A 1 103 ? 21.876 -6.567 -40.275 1.00 83.69 103 CYS A C 1
ATOM 824 O O . CYS A 1 103 ? 22.506 -6.391 -41.316 1.00 83.69 103 CYS A O 1
ATOM 826 N N . THR A 1 104 ? 21.085 -7.618 -40.090 1.00 84.12 104 THR A N 1
ATOM 827 C CA . THR A 1 104 ? 20.743 -8.634 -41.096 1.00 84.12 104 THR A CA 1
ATOM 828 C C . THR A 1 104 ? 19.297 -8.449 -41.569 1.00 84.12 104 THR A C 1
ATOM 830 O O . THR A 1 104 ? 18.590 -7.567 -41.076 1.00 84.12 104 THR A O 1
ATOM 833 N N . GLU A 1 105 ? 18.856 -9.221 -42.566 1.00 77.50 105 GLU A N 1
ATOM 834 C CA . GLU A 1 105 ? 17.552 -9.018 -43.214 1.00 77.50 105 GLU A CA 1
ATOM 835 C C . GLU A 1 105 ? 16.397 -8.919 -42.206 1.00 77.50 105 GLU A C 1
ATOM 837 O O . GLU A 1 105 ? 16.217 -9.784 -41.350 1.00 77.50 105 GLU A O 1
ATOM 842 N N . MET A 1 106 ? 15.616 -7.837 -42.313 1.00 77.00 106 MET A N 1
ATOM 843 C CA . MET A 1 106 ? 14.461 -7.536 -41.456 1.00 77.00 106 MET A CA 1
ATOM 844 C C . MET A 1 106 ? 14.761 -7.516 -39.944 1.00 77.00 106 MET A C 1
ATOM 846 O O . MET A 1 106 ? 13.853 -7.723 -39.127 1.00 77.00 106 MET A O 1
ATOM 850 N N . LYS A 1 107 ? 16.013 -7.264 -39.527 1.00 85.00 107 LYS A N 1
ATOM 851 C CA . LYS A 1 107 ? 16.364 -7.273 -38.099 1.00 85.00 107 LYS A CA 1
ATOM 852 C C . LYS A 1 107 ? 15.547 -6.262 -37.298 1.00 85.00 107 LYS A C 1
ATOM 854 O O . LYS A 1 107 ? 15.031 -6.630 -36.248 1.00 85.00 107 LYS A O 1
ATOM 859 N N . CYS A 1 108 ? 15.367 -5.030 -37.784 1.00 83.12 108 CYS A N 1
ATOM 860 C CA . CYS A 1 108 ? 14.584 -4.031 -37.051 1.00 83.12 108 CYS A CA 1
ATOM 861 C C . CYS A 1 108 ? 13.127 -4.458 -36.827 1.00 83.12 108 CYS A C 1
ATOM 863 O O . CYS A 1 108 ? 12.588 -4.234 -35.747 1.00 83.12 108 CYS A O 1
ATOM 865 N N . SER A 1 109 ? 12.504 -5.108 -37.813 1.00 84.12 109 SER A N 1
ATOM 866 C CA . SER A 1 109 ? 11.113 -5.566 -37.716 1.00 84.12 109 SER A CA 1
ATOM 867 C C . SER A 1 109 ? 10.940 -6.823 -36.855 1.00 84.12 109 SER A C 1
ATOM 869 O O . SER A 1 109 ? 9.846 -7.073 -36.355 1.00 84.12 109 SER A O 1
ATOM 871 N N . SER A 1 110 ? 11.991 -7.635 -36.704 1.00 85.19 110 SER A N 1
ATOM 872 C CA . SER A 1 110 ? 11.958 -8.907 -35.962 1.00 85.19 110 SER A CA 1
ATOM 873 C C . SER A 1 110 ? 12.589 -8.838 -34.569 1.00 85.19 110 SER A C 1
ATOM 875 O O . SER A 1 110 ? 12.479 -9.802 -33.807 1.00 85.19 110 SER A O 1
ATOM 877 N N . LEU A 1 111 ? 13.225 -7.713 -34.226 1.00 84.88 111 LEU A N 1
ATOM 878 C CA . LEU A 1 111 ? 13.867 -7.505 -32.936 1.00 84.88 111 LEU A CA 1
ATOM 879 C C . LEU A 1 111 ? 12.842 -7.592 -31.803 1.00 84.88 111 LEU A C 1
ATOM 881 O O . LEU A 1 111 ? 11.852 -6.854 -31.770 1.00 84.88 111 LEU A O 1
ATOM 885 N N . LYS A 1 112 ? 13.098 -8.475 -30.838 1.00 82.69 112 LYS A N 1
ATOM 886 C CA . LYS A 1 112 ? 12.268 -8.558 -29.639 1.00 82.69 112 LYS A CA 1
ATOM 887 C C . LYS A 1 112 ? 12.644 -7.467 -28.651 1.00 82.69 112 LYS A C 1
ATOM 889 O O . LYS A 1 112 ? 13.793 -7.054 -28.516 1.00 82.69 112 LYS A O 1
ATOM 894 N N . MET A 1 113 ? 11.645 -7.051 -27.887 1.00 73.56 113 MET A N 1
ATOM 895 C CA . MET A 1 113 ? 11.852 -6.125 -26.789 1.00 73.56 113 MET A CA 1
ATOM 896 C C . MET A 1 113 ? 12.840 -6.713 -25.767 1.00 73.56 113 MET A C 1
ATOM 898 O O . MET A 1 113 ? 12.664 -7.848 -25.323 1.00 73.56 113 MET A O 1
ATOM 902 N N . ASN A 1 114 ? 13.858 -5.930 -25.396 1.00 72.62 114 ASN A N 1
ATOM 903 C CA . ASN A 1 114 ? 14.942 -6.292 -24.464 1.00 72.62 114 ASN A CA 1
ATOM 904 C C . ASN A 1 114 ? 15.889 -7.390 -24.982 1.00 72.62 114 ASN A C 1
ATOM 906 O O . ASN A 1 114 ? 16.627 -7.984 -24.194 1.00 72.62 114 ASN A O 1
ATOM 910 N N . GLU A 1 115 ? 15.866 -7.675 -26.286 1.00 81.31 115 GLU A N 1
ATOM 911 C CA . GLU A 1 115 ? 16.849 -8.546 -26.922 1.00 81.31 115 GLU A CA 1
ATOM 912 C C . GLU A 1 115 ? 18.248 -7.926 -26.825 1.00 81.31 115 GLU A C 1
ATOM 914 O O . GLU A 1 115 ? 18.435 -6.727 -27.039 1.00 81.31 115 GLU A O 1
ATOM 919 N N . THR A 1 116 ? 19.235 -8.749 -26.480 1.00 78.81 116 THR A N 1
ATOM 920 C CA . THR A 1 116 ? 20.627 -8.314 -26.424 1.00 78.81 116 THR A CA 1
ATOM 921 C C . THR A 1 116 ? 21.175 -8.164 -27.837 1.00 78.81 116 THR A C 1
ATOM 923 O O . THR A 1 116 ? 21.060 -9.075 -28.654 1.00 78.81 116 THR A O 1
ATOM 926 N N . ILE A 1 117 ? 21.784 -7.014 -28.107 1.00 81.56 117 ILE A N 1
ATOM 927 C CA . ILE A 1 117 ? 22.443 -6.691 -29.369 1.00 81.56 117 ILE A CA 1
ATOM 928 C C . ILE A 1 117 ? 23.894 -6.364 -29.036 1.00 81.56 117 ILE A C 1
ATOM 930 O O . ILE A 1 117 ? 24.129 -5.498 -28.191 1.00 81.56 117 ILE A O 1
ATOM 934 N N . GLU A 1 118 ? 24.842 -7.035 -29.693 1.00 79.94 118 GLU A N 1
ATOM 935 C CA . GLU A 1 118 ? 26.286 -6.877 -29.446 1.00 79.94 118 GLU A CA 1
ATOM 936 C C . GLU A 1 118 ? 26.723 -5.408 -29.557 1.00 79.94 118 GLU A C 1
ATOM 938 O O . GLU A 1 118 ? 27.510 -4.910 -28.757 1.00 79.94 118 GLU A O 1
ATOM 943 N N . GLU A 1 119 ? 26.134 -4.666 -30.495 1.00 74.94 119 GLU A N 1
ATOM 944 C CA . GLU A 1 119 ? 26.371 -3.237 -30.706 1.00 74.94 119 GLU A CA 1
ATOM 945 C C . GLU A 1 119 ? 25.978 -2.336 -29.529 1.00 74.94 119 GLU A C 1
ATOM 947 O O . GLU A 1 119 ? 26.384 -1.176 -29.496 1.00 74.94 119 GLU A O 1
ATOM 952 N N . LEU A 1 120 ? 25.185 -2.842 -28.583 1.00 75.12 120 LEU A N 1
ATOM 953 C CA . LEU A 1 120 ? 24.650 -2.101 -27.438 1.00 75.12 120 LEU A CA 1
ATOM 954 C C . LEU A 1 120 ? 25.131 -2.673 -26.088 1.00 75.12 120 LEU A C 1
ATOM 956 O O . LEU A 1 120 ? 24.651 -2.250 -25.023 1.00 75.12 120 LEU A O 1
ATOM 960 N N . GLU A 1 121 ? 26.068 -3.627 -26.108 1.00 68.94 121 GLU A N 1
ATOM 961 C CA . GLU A 1 121 ? 26.676 -4.239 -24.921 1.00 68.94 121 GLU A CA 1
ATOM 962 C C . GLU A 1 121 ? 27.751 -3.338 -24.296 1.00 68.94 121 GLU A C 1
ATOM 964 O O . GLU A 1 121 ? 28.953 -3.568 -24.401 1.00 68.94 121 GLU A O 1
ATOM 969 N N . THR A 1 122 ? 27.313 -2.288 -23.609 1.00 62.12 122 THR A N 1
ATOM 970 C CA . THR A 1 122 ? 28.205 -1.372 -22.876 1.00 62.12 122 THR A CA 1
ATOM 971 C C . THR A 1 122 ? 28.017 -1.427 -21.358 1.00 62.12 122 THR A C 1
ATOM 973 O O . THR A 1 122 ? 28.956 -1.147 -20.614 1.00 62.12 122 THR A O 1
ATOM 976 N N . ASP A 1 123 ? 26.846 -1.859 -20.874 1.00 58.78 123 ASP A N 1
ATOM 977 C CA . ASP A 1 123 ? 26.517 -1.878 -19.443 1.00 58.78 123 ASP A CA 1
ATOM 978 C C . ASP A 1 123 ? 26.604 -3.273 -18.831 1.00 58.78 123 ASP A C 1
ATOM 980 O O . ASP A 1 123 ? 25.873 -4.186 -19.216 1.00 58.78 123 ASP A O 1
ATOM 984 N N . LYS A 1 124 ? 27.425 -3.405 -17.784 1.00 57.97 124 LYS A N 1
ATOM 985 C CA . LYS A 1 124 ? 27.458 -4.590 -16.907 1.00 57.97 124 LYS A CA 1
ATOM 986 C C . LYS A 1 124 ? 26.375 -4.577 -15.823 1.00 57.97 124 LYS A C 1
ATOM 988 O O . LYS A 1 124 ? 26.234 -5.552 -15.089 1.00 57.97 124 LYS A O 1
ATOM 993 N N . ASN A 1 125 ? 25.638 -3.475 -15.695 1.00 62.41 125 ASN A N 1
ATOM 994 C CA . ASN A 1 125 ? 24.617 -3.317 -14.668 1.00 62.41 125 ASN A CA 1
ATOM 995 C C . ASN A 1 125 ? 23.292 -3.940 -15.115 1.00 62.41 125 ASN A C 1
ATOM 997 O O . ASN A 1 125 ? 22.883 -3.824 -16.270 1.00 62.41 125 ASN A O 1
ATOM 1001 N N . ASN A 1 126 ? 22.602 -4.590 -14.180 1.00 72.06 126 ASN A N 1
ATOM 1002 C CA . ASN A 1 126 ? 21.394 -5.365 -14.457 1.00 72.06 126 ASN A CA 1
ATOM 1003 C C . ASN A 1 126 ? 20.116 -4.515 -14.350 1.00 72.06 126 ASN A C 1
ATOM 1005 O O . ASN A 1 126 ? 19.121 -4.944 -13.773 1.00 72.06 126 ASN A O 1
ATOM 1009 N N . TYR A 1 127 ? 20.176 -3.283 -14.853 1.00 73.75 127 TYR A N 1
ATOM 1010 C CA . TYR A 1 127 ? 19.056 -2.351 -14.816 1.00 73.75 127 TYR A CA 1
ATOM 1011 C C . TYR A 1 127 ? 18.009 -2.675 -15.896 1.00 73.75 127 TYR A C 1
ATOM 1013 O O . TYR A 1 127 ? 18.371 -3.178 -16.969 1.00 73.75 127 TYR A O 1
ATOM 1021 N N . PRO A 1 128 ? 16.718 -2.369 -15.652 1.00 74.12 128 PRO A N 1
ATOM 1022 C CA . PRO A 1 128 ? 15.673 -2.451 -16.657 1.00 74.12 128 PRO A CA 1
ATOM 1023 C C . PRO A 1 128 ? 16.077 -1.648 -17.884 1.00 74.12 128 PRO A C 1
ATOM 1025 O O . PRO A 1 128 ? 16.489 -0.495 -17.784 1.00 74.12 128 PRO A O 1
ATOM 1028 N N . LYS A 1 129 ? 15.974 -2.269 -19.049 1.00 77.62 129 LYS A N 1
ATOM 1029 C CA . LYS A 1 129 ? 16.416 -1.694 -20.313 1.00 77.62 129 LYS A CA 1
ATOM 1030 C C . LYS A 1 129 ? 15.447 -2.088 -21.397 1.00 77.62 129 LYS A C 1
ATOM 1032 O O . LYS A 1 129 ? 14.957 -3.213 -21.373 1.00 77.62 129 LYS A O 1
ATOM 1037 N N . ILE A 1 130 ? 15.203 -1.171 -22.319 1.00 81.75 130 ILE A N 1
ATOM 1038 C CA . ILE A 1 130 ? 14.438 -1.418 -23.530 1.00 81.75 130 ILE A CA 1
ATOM 1039 C C . ILE A 1 130 ? 15.376 -1.267 -24.707 1.00 81.75 130 ILE A C 1
ATOM 1041 O O . ILE A 1 130 ? 16.098 -0.280 -24.813 1.00 81.75 130 ILE A O 1
ATOM 1045 N N . THR A 1 131 ? 15.340 -2.255 -25.592 1.00 85.81 131 THR A N 1
ATOM 1046 C CA . THR A 1 131 ? 16.105 -2.268 -26.837 1.00 85.81 131 THR A CA 1
ATOM 1047 C C . THR A 1 131 ? 15.142 -2.207 -28.009 1.00 85.81 131 THR A C 1
ATOM 1049 O O . THR A 1 131 ? 14.124 -2.904 -28.016 1.00 85.81 131 THR A O 1
ATOM 1052 N N . ARG A 1 132 ? 15.446 -1.335 -28.969 1.00 86.81 132 ARG A N 1
ATOM 1053 C CA . ARG A 1 132 ? 14.641 -1.054 -30.158 1.00 86.81 132 ARG A CA 1
ATOM 1054 C C . ARG A 1 132 ? 15.542 -0.803 -31.369 1.00 86.81 132 ARG A C 1
ATOM 1056 O O . ARG A 1 132 ? 16.765 -0.717 -31.256 1.00 86.81 132 ARG A O 1
ATOM 1063 N N . CYS A 1 133 ? 14.911 -0.718 -32.535 1.00 86.50 133 CYS A N 1
ATOM 1064 C CA . CYS A 1 133 ? 15.565 -0.512 -33.819 1.00 86.50 133 CYS A CA 1
ATOM 1065 C C . CYS A 1 133 ? 14.724 0.424 -34.683 1.00 86.50 133 CYS A C 1
ATOM 1067 O O . CYS A 1 133 ? 13.497 0.314 -34.686 1.00 86.50 133 CYS A O 1
ATOM 1069 N N . MET A 1 134 ? 15.384 1.314 -35.415 1.00 87.94 134 MET A N 1
ATOM 1070 C CA . MET A 1 134 ? 14.790 2.105 -36.490 1.00 87.94 134 MET A CA 1
ATOM 1071 C C . MET A 1 134 ? 15.531 1.825 -37.785 1.00 87.94 134 MET A C 1
ATOM 1073 O O . MET A 1 134 ? 16.750 1.652 -37.788 1.00 87.94 134 MET A O 1
ATOM 1077 N N . GLU A 1 135 ? 14.791 1.803 -38.884 1.00 88.06 135 GLU A N 1
ATOM 1078 C CA . GLU A 1 135 ? 15.392 1.785 -40.209 1.00 88.06 135 GLU A CA 1
ATOM 1079 C C . GLU A 1 135 ? 15.783 3.213 -40.591 1.00 88.06 135 GLU A C 1
ATOM 1081 O O . GLU A 1 135 ? 14.983 4.141 -40.461 1.00 88.06 135 GLU A O 1
ATOM 1086 N N . THR A 1 136 ? 17.019 3.390 -41.048 1.00 86.19 136 THR A N 1
ATOM 1087 C CA . THR A 1 136 ? 17.523 4.668 -41.562 1.00 86.19 136 THR A CA 1
ATOM 1088 C C . THR A 1 136 ? 17.981 4.514 -43.002 1.00 86.19 136 THR A C 1
ATOM 1090 O O . THR A 1 136 ? 18.105 3.407 -43.531 1.00 86.19 136 THR A O 1
ATOM 1093 N N . GLU A 1 137 ? 18.298 5.632 -43.643 1.00 85.19 137 GLU A N 1
ATOM 1094 C CA . GLU A 1 137 ? 18.849 5.612 -44.990 1.00 85.19 137 GLU A CA 1
ATOM 1095 C C . GLU A 1 137 ? 20.206 4.888 -45.026 1.00 85.19 137 GLU A C 1
ATOM 1097 O O . GLU A 1 137 ? 21.099 5.139 -44.214 1.00 85.19 137 GLU A O 1
ATOM 1102 N N . GLY A 1 138 ? 20.346 3.954 -45.968 1.00 80.50 138 GLY A N 1
ATOM 1103 C CA . GLY A 1 138 ? 21.621 3.332 -46.318 1.00 80.50 138 GLY A CA 1
ATOM 1104 C C . GLY A 1 138 ? 22.278 4.032 -47.509 1.00 80.50 138 GLY A C 1
ATOM 1105 O O . GLY A 1 138 ? 22.086 5.225 -47.741 1.00 80.50 138 GLY A O 1
ATOM 1106 N N . GLY A 1 139 ? 23.036 3.277 -48.303 1.00 82.12 139 GLY A N 1
ATOM 1107 C CA . GLY A 1 139 ? 23.671 3.755 -49.529 1.00 82.12 139 GLY A CA 1
ATOM 1108 C C . GLY A 1 139 ? 24.988 4.508 -49.334 1.00 82.12 139 GLY A C 1
ATOM 1109 O O . GLY A 1 139 ? 25.401 4.852 -48.224 1.00 82.12 139 GLY A O 1
ATOM 1110 N N . TRP A 1 140 ? 25.669 4.757 -50.456 1.00 80.19 140 TRP A N 1
ATOM 1111 C CA . TRP A 1 140 ? 27.034 5.295 -50.463 1.00 80.19 140 TRP A CA 1
ATOM 1112 C C . TRP A 1 140 ? 27.132 6.699 -49.867 1.00 80.19 140 TRP A C 1
ATOM 1114 O O . TRP A 1 140 ? 28.137 7.009 -49.235 1.00 80.19 140 TRP A O 1
ATOM 1124 N N . ALA A 1 141 ? 26.083 7.517 -50.015 1.00 83.25 141 ALA A N 1
ATOM 1125 C CA . ALA A 1 141 ? 26.008 8.851 -49.417 1.00 83.25 141 ALA A CA 1
ATOM 1126 C C . ALA A 1 141 ? 26.119 8.813 -47.882 1.00 83.25 141 ALA A C 1
ATOM 1128 O O . ALA A 1 141 ? 26.684 9.724 -47.288 1.00 83.25 141 ALA A O 1
ATOM 1129 N N . ASN A 1 142 ? 25.658 7.719 -47.270 1.00 77.00 142 ASN A N 1
ATOM 1130 C CA . ASN A 1 142 ? 25.680 7.483 -45.829 1.00 77.00 142 ASN A CA 1
ATOM 1131 C C . ASN A 1 142 ? 26.804 6.516 -45.405 1.00 77.00 142 ASN A C 1
ATOM 1133 O O . ASN A 1 142 ? 26.835 6.061 -44.266 1.00 77.00 142 ASN A O 1
ATOM 1137 N N . GLY A 1 143 ? 27.735 6.183 -46.311 1.00 79.75 143 GLY A N 1
ATOM 1138 C CA . GLY A 1 143 ? 28.881 5.310 -46.032 1.00 79.75 143 GLY A CA 1
ATOM 1139 C C . GLY A 1 143 ? 28.600 3.802 -46.101 1.00 79.75 143 GLY A C 1
ATOM 1140 O O . GLY A 1 143 ? 29.475 3.012 -45.751 1.00 79.75 143 GLY A O 1
ATOM 1141 N N . CYS A 1 144 ? 27.423 3.376 -46.575 1.00 83.81 144 CYS A N 1
ATOM 1142 C CA . CYS A 1 144 ? 27.070 1.960 -46.719 1.00 83.81 144 CYS A CA 1
ATOM 1143 C C . CYS A 1 144 ? 27.171 1.476 -48.159 1.00 83.81 144 CYS A C 1
ATOM 1145 O O . CYS A 1 144 ? 26.641 2.112 -49.059 1.00 83.81 144 CYS A O 1
ATOM 1147 N N . PHE A 1 145 ? 27.756 0.296 -48.383 1.00 84.25 145 PHE A N 1
ATOM 1148 C CA . PHE A 1 145 ? 27.904 -0.282 -49.726 1.00 84.25 145 PHE A CA 1
ATOM 1149 C C . PHE A 1 145 ? 26.564 -0.595 -50.418 1.00 84.25 145 PHE A C 1
ATOM 1151 O O . PHE A 1 145 ? 26.454 -0.460 -51.635 1.00 84.25 145 PHE A O 1
ATOM 1158 N N . TYR A 1 146 ? 25.546 -0.988 -49.649 1.00 80.94 146 TYR A N 1
ATOM 1159 C CA . TYR A 1 146 ? 24.215 -1.330 -50.154 1.00 80.94 146 TYR A CA 1
ATOM 1160 C C . TYR A 1 146 ? 23.235 -0.164 -49.983 1.00 80.94 146 TYR A C 1
ATOM 1162 O O . TYR A 1 146 ? 23.225 0.493 -48.946 1.00 80.94 146 TYR A O 1
ATOM 1170 N N . VAL A 1 147 ? 22.365 0.045 -50.977 1.00 82.19 147 VAL A N 1
ATOM 1171 C CA . VAL A 1 147 ? 21.288 1.065 -50.992 1.00 82.19 147 VAL A CA 1
ATOM 1172 C C . VAL A 1 147 ? 20.011 0.632 -50.252 1.00 82.19 147 VAL A C 1
ATOM 1174 O O . VAL A 1 147 ? 18.943 1.202 -50.442 1.00 82.19 147 VAL A O 1
ATOM 1177 N N . ILE A 1 148 ? 20.117 -0.409 -49.433 1.00 83.50 148 ILE A N 1
ATOM 1178 C CA . ILE A 1 148 ? 19.035 -0.957 -48.606 1.00 83.50 148 ILE A CA 1
ATOM 1179 C C . ILE A 1 148 ? 19.032 -0.206 -47.257 1.00 83.50 148 ILE A C 1
ATOM 1181 O O . ILE A 1 148 ? 20.092 0.302 -46.877 1.00 83.50 148 ILE A O 1
ATOM 1185 N N . PRO A 1 149 ? 17.898 -0.101 -46.533 1.00 86.06 149 PRO A N 1
ATOM 1186 C CA . PRO A 1 149 ? 17.856 0.584 -45.242 1.00 86.06 149 PRO A CA 1
ATOM 1187 C C . PRO A 1 149 ? 18.863 0.024 -44.233 1.00 86.06 149 PRO A C 1
ATOM 1189 O O . PRO A 1 149 ? 18.990 -1.190 -44.069 1.00 86.06 149 PRO A O 1
ATOM 1192 N N . ALA A 1 150 ? 19.580 0.926 -43.568 1.00 87.06 150 ALA A N 1
ATOM 1193 C CA . ALA A 1 150 ? 20.498 0.610 -42.481 1.00 87.06 150 ALA A CA 1
ATOM 1194 C C . ALA A 1 150 ? 19.733 0.424 -41.159 1.00 87.06 150 ALA A C 1
ATOM 1196 O O . ALA A 1 150 ? 18.592 0.870 -41.024 1.00 87.06 150 ALA A O 1
ATOM 1197 N N . CYS A 1 151 ? 20.365 -0.218 -40.174 1.00 88.19 151 CYS A N 1
ATOM 1198 C CA . CYS A 1 151 ? 19.772 -0.430 -38.856 1.00 88.19 151 CYS A CA 1
ATOM 1199 C C . CYS A 1 151 ? 20.377 0.537 -37.842 1.00 88.19 151 CYS A C 1
ATOM 1201 O O . CYS A 1 151 ? 21.583 0.513 -37.576 1.00 88.19 151 CYS A O 1
ATOM 1203 N N . LEU A 1 152 ? 19.519 1.333 -37.216 1.00 87.62 152 LEU A N 1
ATOM 1204 C CA . LEU A 1 152 ? 19.858 2.147 -36.063 1.00 87.62 152 LEU A CA 1
ATOM 1205 C C . LEU A 1 152 ? 19.325 1.464 -34.807 1.00 87.62 152 LEU A C 1
ATOM 1207 O O . LEU A 1 152 ? 18.145 1.570 -34.464 1.00 87.62 152 LEU A O 1
ATOM 1211 N N . PHE A 1 153 ? 20.202 0.727 -34.133 1.00 87.44 153 PHE A N 1
ATOM 1212 C CA . PHE A 1 153 ? 19.885 0.092 -32.865 1.00 87.44 153 PHE A CA 1
ATOM 1213 C C . PHE A 1 153 ? 20.032 1.102 -31.737 1.00 87.44 153 PHE A C 1
ATOM 1215 O O . PHE A 1 153 ? 20.994 1.869 -31.683 1.00 87.44 153 PHE A O 1
ATOM 1222 N N . TYR A 1 154 ? 19.099 1.081 -30.798 1.00 83.06 154 TYR A N 1
ATOM 1223 C CA . TYR A 1 154 ? 19.197 1.911 -29.611 1.00 83.06 154 TYR A CA 1
ATOM 1224 C C . TYR A 1 154 ? 18.611 1.212 -28.397 1.00 83.06 154 TYR A C 1
ATOM 1226 O O . TYR A 1 154 ? 17.734 0.348 -28.481 1.00 83.06 154 TYR A O 1
ATOM 1234 N N . LYS A 1 155 ? 19.150 1.582 -27.245 1.00 81.00 155 LYS A N 1
ATOM 1235 C CA . LYS A 1 155 ? 18.769 1.073 -25.943 1.00 81.00 155 LYS A CA 1
ATOM 1236 C C . LYS A 1 155 ? 18.673 2.240 -24.986 1.00 81.00 155 LYS A C 1
ATOM 1238 O O . LYS A 1 155 ? 19.596 3.039 -24.891 1.00 81.00 155 LYS A O 1
ATOM 1243 N N . TYR A 1 156 ? 17.588 2.284 -24.239 1.00 75.12 156 TYR A N 1
ATOM 1244 C CA . TYR A 1 156 ? 17.460 3.176 -23.101 1.00 75.12 156 TYR A CA 1
ATOM 1245 C C . TYR A 1 156 ? 17.234 2.344 -21.849 1.00 75.12 156 TYR A C 1
ATOM 1247 O O . TYR A 1 156 ? 16.553 1.313 -21.872 1.00 75.12 156 TYR A O 1
ATOM 1255 N N . SER A 1 157 ? 17.890 2.742 -20.772 1.00 69.88 157 SER A N 1
ATOM 1256 C CA . SER A 1 157 ? 17.949 2.015 -19.516 1.00 69.88 157 SER A CA 1
ATOM 1257 C C . SER A 1 157 ? 17.539 2.881 -18.355 1.00 69.88 157 SER A C 1
ATOM 1259 O O . SER A 1 157 ? 17.600 4.098 -18.383 1.00 69.88 157 SER A O 1
ATOM 1261 N N . ALA A 1 158 ? 17.089 2.199 -17.319 1.00 68.62 158 ALA A N 1
ATOM 1262 C CA . ALA A 1 158 ? 16.543 2.789 -16.133 1.00 68.62 158 ALA A CA 1
ATOM 1263 C C . ALA A 1 158 ? 17.637 2.847 -15.071 1.00 68.62 158 ALA A C 1
ATOM 1265 O O . ALA A 1 158 ? 17.864 1.838 -14.416 1.00 68.62 158 ALA A O 1
ATOM 1266 N N . ILE A 1 159 ? 18.318 3.975 -14.866 1.00 64.88 159 ILE A N 1
ATOM 1267 C CA . ILE A 1 159 ? 19.288 4.099 -13.765 1.00 64.88 159 ILE A CA 1
ATOM 1268 C C . ILE A 1 159 ? 18.722 4.942 -12.613 1.00 64.88 159 ILE A C 1
ATOM 1270 O O . ILE A 1 159 ? 18.171 6.016 -12.851 1.00 64.88 159 ILE A O 1
ATOM 1274 N N . PRO A 1 160 ? 18.860 4.483 -11.354 1.00 57.22 160 PRO A N 1
ATOM 1275 C CA . PRO A 1 160 ? 18.461 5.264 -10.193 1.00 57.22 160 PRO A CA 1
ATOM 1276 C C . PRO A 1 160 ? 19.508 6.346 -9.873 1.00 57.22 160 PRO A C 1
ATOM 1278 O O . PRO A 1 160 ? 20.712 6.103 -9.944 1.00 57.22 160 PRO A O 1
ATOM 1281 N N . THR A 1 161 ? 19.064 7.534 -9.455 1.00 55.12 161 THR A N 1
ATOM 1282 C CA . THR A 1 161 ? 19.951 8.593 -8.943 1.00 55.12 161 THR A CA 1
ATOM 1283 C C . THR A 1 161 ? 20.338 8.352 -7.480 1.00 55.12 161 THR A C 1
ATOM 1285 O O . THR A 1 161 ? 19.604 7.723 -6.715 1.00 55.12 161 THR A O 1
ATOM 1288 N N . ASN A 1 162 ? 21.480 8.903 -7.056 1.00 43.69 162 ASN A N 1
ATOM 1289 C CA . ASN A 1 162 ? 22.044 8.693 -5.713 1.00 43.69 162 ASN A CA 1
ATOM 1290 C C . ASN A 1 162 ? 21.162 9.209 -4.553 1.00 43.69 162 ASN A C 1
ATOM 1292 O O . ASN A 1 162 ? 21.371 8.818 -3.408 1.00 43.69 162 ASN A O 1
ATOM 1296 N N . GLU A 1 163 ? 20.170 10.061 -4.827 1.00 52.34 163 GLU A N 1
ATOM 1297 C CA . GLU A 1 163 ? 19.278 10.670 -3.824 1.00 52.34 163 GLU A CA 1
ATOM 1298 C C . GLU A 1 163 ? 17.857 10.068 -3.829 1.00 52.34 163 GLU A C 1
ATOM 1300 O O . GLU A 1 163 ? 16.944 10.552 -3.154 1.00 52.34 163 GLU A O 1
ATOM 1305 N N . ALA A 1 164 ? 17.632 8.996 -4.595 1.00 52.62 164 ALA A N 1
ATOM 1306 C CA . ALA A 1 164 ? 16.301 8.457 -4.828 1.00 52.62 164 ALA A CA 1
ATOM 1307 C C . ALA A 1 164 ? 15.691 7.766 -3.587 1.00 52.62 164 ALA A C 1
ATOM 1309 O O . ALA A 1 164 ? 16.125 6.702 -3.156 1.00 52.62 164 ALA A O 1
ATOM 1310 N N . LYS A 1 165 ? 14.583 8.316 -3.068 1.00 56.41 165 LYS A N 1
ATOM 1311 C CA . LYS A 1 165 ? 13.723 7.652 -2.064 1.00 56.41 165 LYS A CA 1
ATOM 1312 C C . LYS A 1 165 ? 12.742 6.681 -2.708 1.00 56.41 165 LYS A C 1
ATOM 1314 O O . LYS A 1 165 ? 12.077 7.072 -3.663 1.00 56.41 165 LYS A O 1
ATOM 1319 N N . VAL A 1 166 ? 12.604 5.467 -2.182 1.00 58.28 166 VAL A N 1
ATOM 1320 C CA . VAL A 1 166 ? 11.579 4.516 -2.638 1.00 58.28 166 VAL A CA 1
ATOM 1321 C C . VAL A 1 166 ? 10.199 5.083 -2.302 1.00 58.28 166 VAL A C 1
ATOM 1323 O O . VAL A 1 166 ? 9.895 5.336 -1.135 1.00 58.28 166 VAL A O 1
ATOM 1326 N N . LEU A 1 167 ? 9.401 5.328 -3.341 1.00 60.47 167 LEU A N 1
ATOM 1327 C CA . LEU A 1 167 ? 8.009 5.741 -3.211 1.00 60.47 167 LEU A CA 1
ATOM 1328 C C . LEU A 1 167 ? 7.123 4.523 -3.366 1.00 60.47 167 LEU A C 1
ATOM 1330 O O . LEU A 1 167 ? 7.524 3.518 -3.940 1.00 60.47 167 LEU A O 1
ATOM 1334 N N . GLU A 1 168 ? 5.928 4.606 -2.818 1.00 59.56 168 GLU A N 1
ATOM 1335 C CA . GLU A 1 168 ? 5.144 3.430 -2.524 1.00 59.56 168 GLU A CA 1
ATOM 1336 C C . GLU A 1 168 ? 3.676 3.679 -2.803 1.00 59.56 168 GLU A C 1
ATOM 1338 O O . GLU A 1 168 ? 3.056 4.471 -2.100 1.00 59.56 168 GLU A O 1
ATOM 1343 N N . ILE A 1 169 ? 3.127 2.998 -3.807 1.00 69.69 169 ILE A N 1
ATOM 1344 C CA . ILE A 1 169 ? 1.773 3.262 -4.275 1.00 69.69 169 ILE A CA 1
ATOM 1345 C C . ILE A 1 169 ? 0.905 2.066 -4.004 1.00 69.69 169 ILE A C 1
ATOM 1347 O O . ILE A 1 169 ? 1.302 0.917 -4.196 1.00 69.69 169 ILE A O 1
ATOM 1351 N N . PHE A 1 170 ? -0.277 2.352 -3.489 1.00 67.25 170 PHE A N 1
ATOM 1352 C CA . PHE A 1 170 ? -1.176 1.314 -3.055 1.00 67.25 170 PHE A CA 1
ATOM 1353 C C . PHE A 1 170 ? -2.618 1.775 -3.059 1.00 67.25 170 PHE A C 1
ATOM 1355 O O . PHE A 1 170 ? -2.938 2.952 -2.908 1.00 67.25 170 PHE A O 1
ATOM 1362 N N . LYS A 1 171 ? -3.492 0.782 -3.167 1.00 74.38 171 LYS A N 1
ATOM 1363 C CA . LYS A 1 171 ? -4.920 0.901 -2.926 1.00 74.38 171 LYS A CA 1
ATOM 1364 C C . LYS A 1 171 ? -5.294 -0.084 -1.835 1.00 74.38 171 LYS A C 1
ATOM 1366 O O . LYS A 1 171 ? -4.739 -1.179 -1.777 1.00 74.38 171 LYS A O 1
ATOM 1371 N N . CYS A 1 172 ? -6.240 0.287 -0.989 1.00 65.88 172 CYS A N 1
ATOM 1372 C CA . CYS A 1 172 ? -6.677 -0.562 0.109 1.00 65.88 172 CYS A CA 1
ATOM 1373 C C . CYS A 1 172 ? -7.909 -1.354 -0.348 1.00 65.88 172 CYS A C 1
ATOM 1375 O O . CYS A 1 172 ? -8.989 -0.775 -0.450 1.00 65.88 172 CYS A O 1
ATOM 1377 N N . PRO A 1 173 ? -7.785 -2.660 -0.658 1.00 58.56 173 PRO A N 1
ATOM 1378 C CA . PRO A 1 173 ? -8.925 -3.463 -1.112 1.00 58.56 173 PRO A CA 1
ATOM 1379 C C . PRO A 1 173 ? -9.942 -3.692 0.011 1.00 58.56 173 PRO A C 1
ATOM 1381 O O . PRO A 1 173 ? -11.118 -3.940 -0.235 1.00 58.56 173 PRO A O 1
ATOM 1384 N N . LYS A 1 174 ? -9.469 -3.619 1.256 1.00 65.81 174 LYS A N 1
ATOM 1385 C CA . LYS A 1 174 ? -10.261 -3.714 2.467 1.00 65.81 174 LYS A CA 1
ATOM 1386 C C . LYS A 1 174 ? -9.644 -2.806 3.518 1.00 65.81 174 LYS A C 1
ATOM 1388 O O . LYS A 1 174 ? -8.423 -2.679 3.600 1.00 65.81 174 LYS A O 1
ATOM 1393 N N . TRP A 1 175 ? -10.505 -2.227 4.336 1.00 68.62 175 TRP A N 1
ATOM 1394 C CA . TRP A 1 175 ? -10.122 -1.468 5.510 1.00 68.62 175 TRP A CA 1
ATOM 1395 C C . TRP A 1 175 ? -10.476 -2.285 6.746 1.00 68.62 175 TRP A C 1
ATOM 1397 O O . TRP A 1 175 ? -11.645 -2.592 6.982 1.00 68.62 175 TRP A O 1
ATOM 1407 N N . ASP A 1 176 ? -9.461 -2.676 7.511 1.00 70.44 176 ASP A N 1
ATOM 1408 C CA . ASP A 1 176 ? -9.685 -3.278 8.820 1.00 70.44 176 ASP A CA 1
ATOM 1409 C C . ASP A 1 176 ? -9.969 -2.165 9.820 1.00 70.44 176 ASP A C 1
ATOM 1411 O O . ASP A 1 176 ? -9.137 -1.283 10.036 1.00 70.44 176 ASP A O 1
ATOM 1415 N N . LEU A 1 177 ? -11.169 -2.208 10.390 1.00 74.50 177 LEU A N 1
ATOM 1416 C CA . LEU A 1 177 ? -11.645 -1.206 11.324 1.00 74.50 177 LEU A CA 1
ATOM 1417 C C . LEU A 1 177 ? -11.219 -1.568 12.742 1.00 74.50 177 LEU A C 1
ATOM 1419 O O . LEU A 1 177 ? -11.400 -2.698 13.200 1.00 74.50 177 LEU A O 1
ATOM 1423 N N . GLU A 1 178 ? -10.695 -0.576 13.443 1.00 81.62 178 GLU A N 1
ATOM 1424 C CA . GLU A 1 178 ? -10.418 -0.646 14.871 1.00 81.62 178 GLU A CA 1
ATOM 1425 C C . GLU A 1 178 ? -11.060 0.560 15.544 1.00 81.62 178 GLU A C 1
ATOM 1427 O O . GLU A 1 178 ? -10.839 1.685 15.101 1.00 81.62 178 GLU A O 1
ATOM 1432 N N . LEU A 1 179 ? -11.855 0.321 16.584 1.00 82.94 179 LEU A N 1
ATOM 1433 C CA . LEU A 1 179 ? -12.521 1.354 17.371 1.00 82.94 179 LEU A CA 1
ATOM 1434 C C . LEU A 1 179 ? -11.805 1.510 18.706 1.00 82.94 179 LEU A C 1
ATOM 1436 O O . LEU A 1 179 ? -11.811 0.590 19.517 1.00 82.94 179 LEU A O 1
ATOM 1440 N N . ASP A 1 180 ? -11.237 2.682 18.957 1.00 86.19 180 ASP A N 1
ATOM 1441 C CA . ASP A 1 180 ? -10.775 3.045 20.291 1.00 86.19 180 ASP A CA 1
ATOM 1442 C C . ASP A 1 180 ? -11.977 3.581 21.086 1.00 86.19 180 ASP A C 1
ATOM 1444 O O . ASP A 1 180 ? -12.553 4.606 20.714 1.00 86.19 180 ASP A O 1
ATOM 1448 N N . ILE A 1 181 ? -12.351 2.911 22.177 1.00 87.88 181 ILE A N 1
ATOM 1449 C CA . ILE A 1 181 ? -13.362 3.378 23.135 1.00 87.88 181 ILE A CA 1
ATOM 1450 C C . ILE A 1 181 ? -12.662 3.804 24.418 1.00 87.88 181 ILE A C 1
ATOM 1452 O O . ILE A 1 181 ? -11.893 3.041 25.005 1.00 87.88 181 ILE A O 1
ATOM 1456 N N . LYS A 1 182 ? -12.947 5.020 24.878 1.00 91.19 182 LYS A N 1
ATOM 1457 C CA . LYS A 1 182 ? -12.570 5.479 26.211 1.00 91.19 182 LYS A CA 1
ATOM 1458 C C . LYS A 1 182 ? -13.673 5.096 27.187 1.00 91.19 182 LYS A C 1
ATOM 1460 O O . LYS A 1 182 ? -14.831 5.430 26.969 1.00 91.19 182 LYS A O 1
ATOM 1465 N N . ILE A 1 183 ? -13.306 4.415 28.260 1.00 91.38 183 ILE A N 1
ATOM 1466 C CA . ILE A 1 183 ? -14.232 3.960 29.293 1.00 91.38 183 ILE A CA 1
ATOM 1467 C C . ILE A 1 183 ? -13.892 4.703 30.573 1.00 91.38 183 ILE A C 1
ATOM 1469 O O . ILE A 1 183 ? -12.726 4.744 30.969 1.00 91.38 183 ILE A O 1
ATOM 1473 N N . ILE A 1 184 ? -14.901 5.303 31.192 1.00 91.94 184 ILE A N 1
ATOM 1474 C CA . ILE A 1 184 ? -14.784 6.038 32.449 1.00 91.94 184 ILE A CA 1
ATOM 1475 C C . ILE A 1 184 ? -15.767 5.414 33.434 1.00 91.94 184 ILE A C 1
ATOM 1477 O O . ILE A 1 184 ? -16.960 5.376 33.163 1.00 91.94 184 ILE A O 1
ATOM 1481 N N . ILE A 1 185 ? -15.273 4.918 34.562 1.00 90.44 185 ILE A N 1
ATOM 1482 C CA . ILE A 1 185 ? -16.091 4.396 35.659 1.00 90.44 185 ILE A CA 1
ATOM 1483 C C . ILE A 1 185 ? -15.979 5.389 36.810 1.00 90.44 185 ILE A C 1
ATOM 1485 O O . ILE A 1 185 ? -14.882 5.614 37.314 1.00 90.44 185 ILE A O 1
ATOM 1489 N N . GLU A 1 186 ? -17.100 5.975 37.215 1.00 90.62 186 GLU A N 1
ATOM 1490 C CA . GLU A 1 186 ? -17.204 6.927 38.321 1.00 90.62 186 GLU A CA 1
ATOM 1491 C C . GLU A 1 186 ? -18.019 6.291 39.450 1.00 90.62 186 GLU A C 1
ATOM 1493 O O . GLU A 1 186 ? -19.202 5.994 39.296 1.00 90.62 186 GLU A O 1
ATOM 1498 N N . THR A 1 187 ? -17.394 6.088 40.604 1.00 86.38 187 THR A N 1
ATOM 1499 C CA . THR A 1 187 ? -18.057 5.666 41.846 1.00 86.38 187 THR A CA 1
ATOM 1500 C C . THR A 1 187 ? -17.930 6.772 42.891 1.00 86.38 187 THR A C 1
ATOM 1502 O O . THR A 1 187 ? -17.219 7.752 42.680 1.00 86.38 187 THR A O 1
ATOM 1505 N N . GLN A 1 188 ? -18.586 6.624 44.044 1.00 80.12 188 GLN A N 1
ATOM 1506 C CA . GLN A 1 188 ? -18.485 7.616 45.126 1.00 80.12 188 GLN A CA 1
ATOM 1507 C C . GLN A 1 188 ? -17.047 7.814 45.643 1.00 80.12 188 GLN A C 1
ATOM 1509 O O . GLN A 1 188 ? -16.724 8.894 46.131 1.00 80.12 188 GLN A O 1
ATOM 1514 N N . ASN A 1 189 ? -16.189 6.796 45.517 1.00 79.00 189 ASN A N 1
ATOM 1515 C CA . ASN A 1 189 ? -14.834 6.814 46.071 1.00 79.00 189 ASN A CA 1
ATOM 1516 C C . ASN A 1 189 ? -13.754 7.054 45.011 1.00 79.00 189 ASN A C 1
ATOM 1518 O O . ASN A 1 189 ? -12.705 7.610 45.327 1.00 79.00 189 ASN A O 1
ATOM 1522 N N . GLU A 1 190 ? -13.979 6.612 43.771 1.00 86.69 190 GLU A N 1
ATOM 1523 C CA . GLU A 1 190 ? -12.926 6.524 42.758 1.00 86.69 190 GLU A CA 1
ATOM 1524 C C . GLU A 1 190 ? -13.461 6.773 41.347 1.00 86.69 190 GLU A C 1
ATOM 1526 O O . GLU A 1 190 ? -14.586 6.398 41.008 1.00 86.69 190 GLU A O 1
ATOM 1531 N N . THR A 1 191 ? -12.617 7.373 40.505 1.00 90.12 191 THR A N 1
ATOM 1532 C CA . THR A 1 191 ? -12.836 7.491 39.059 1.00 90.12 191 THR A CA 1
ATOM 1533 C C . THR A 1 191 ? -11.700 6.800 38.319 1.00 90.12 191 THR A C 1
ATOM 1535 O O . THR A 1 191 ? -10.536 7.160 38.491 1.00 90.12 191 THR A O 1
ATOM 1538 N N . ILE A 1 192 ? -12.030 5.826 37.475 1.00 90.75 192 ILE A N 1
ATOM 1539 C CA . ILE A 1 192 ? -11.063 5.045 36.700 1.00 90.75 192 ILE A CA 1
ATOM 1540 C C . ILE A 1 192 ? -11.323 5.293 35.220 1.00 90.75 192 ILE A C 1
ATOM 1542 O O . ILE A 1 192 ? -12.462 5.264 34.767 1.00 90.75 192 ILE A O 1
ATOM 1546 N N . THR A 1 193 ? -10.265 5.540 34.454 1.00 91.31 193 THR A N 1
ATOM 1547 C CA . THR A 1 193 ? -10.350 5.769 33.009 1.00 91.31 193 THR A CA 1
ATOM 1548 C C . THR A 1 193 ? -9.397 4.842 32.274 1.00 91.31 193 THR A C 1
ATOM 1550 O O . THR A 1 193 ? -8.239 4.722 32.667 1.00 91.31 193 THR A O 1
ATOM 1553 N N . ASN A 1 194 ? -9.850 4.239 31.176 1.00 90.56 194 ASN A N 1
ATOM 1554 C CA . ASN A 1 194 ? -8.974 3.504 30.270 1.00 90.56 194 ASN A CA 1
ATOM 1555 C C . ASN A 1 194 ? -9.391 3.667 28.804 1.00 90.56 194 ASN A C 1
ATOM 1557 O O . ASN A 1 194 ? -10.521 4.045 28.503 1.00 90.56 194 ASN A O 1
ATOM 1561 N N . LEU A 1 195 ? -8.465 3.381 27.893 1.00 88.81 195 LEU A N 1
ATOM 1562 C CA . LEU A 1 195 ? -8.701 3.326 26.457 1.00 88.81 195 LEU A CA 1
ATOM 1563 C C . LEU A 1 195 ? -8.579 1.873 25.992 1.00 88.81 195 LEU A C 1
ATOM 1565 O O . LEU A 1 195 ? -7.535 1.248 26.169 1.00 88.81 195 LEU A O 1
ATOM 1569 N N . VAL A 1 196 ? -9.636 1.343 25.383 1.00 89.75 196 VAL A N 1
ATOM 1570 C CA . VAL A 1 196 ? -9.683 -0.029 24.869 1.00 89.75 196 VAL A CA 1
ATOM 1571 C C . VAL A 1 196 ? -9.891 0.008 23.362 1.00 89.75 196 VAL A C 1
ATOM 1573 O O . VAL A 1 196 ? -10.841 0.616 22.876 1.00 89.75 196 VAL A O 1
ATOM 1576 N N . SER A 1 197 ? -9.024 -0.676 22.620 1.00 87.69 197 SER A N 1
ATOM 1577 C CA . SER A 1 197 ? -9.187 -0.866 21.179 1.00 87.69 197 SER A CA 1
ATOM 1578 C C . SER A 1 197 ? -9.988 -2.139 20.904 1.00 87.69 197 SER A C 1
ATOM 1580 O O . SER A 1 197 ? -9.617 -3.236 21.332 1.00 87.69 197 SER A O 1
ATOM 1582 N N . LEU A 1 198 ? -11.091 -1.997 20.179 1.00 86.56 198 LEU A N 1
ATOM 1583 C CA . LEU A 1 198 ? -11.979 -3.077 19.773 1.00 86.56 198 LEU A CA 1
ATOM 1584 C C . LEU A 1 198 ? -11.825 -3.359 18.282 1.00 86.56 198 LEU A C 1
ATOM 1586 O O . LEU A 1 198 ? -11.689 -2.448 17.464 1.00 86.56 198 LEU A O 1
ATOM 1590 N N . ARG A 1 199 ? -11.886 -4.643 17.930 1.00 85.06 199 ARG A N 1
ATOM 1591 C CA . ARG A 1 199 ? -11.921 -5.111 16.542 1.00 85.06 199 ARG A CA 1
ATOM 1592 C C . ARG A 1 199 ? -13.153 -5.989 16.341 1.00 85.06 199 ARG A C 1
ATOM 1594 O O . ARG A 1 199 ? -13.461 -6.772 17.244 1.00 85.06 199 ARG A O 1
ATOM 1601 N N . PRO A 1 200 ? -13.832 -5.909 15.184 1.00 83.88 200 PRO A N 1
ATOM 1602 C CA . PRO A 1 200 ? -14.990 -6.746 14.902 1.00 83.88 200 PRO A CA 1
ATOM 1603 C C . PRO A 1 200 ? -14.700 -8.234 15.130 1.00 83.88 200 PRO A C 1
ATOM 1605 O O . PRO A 1 200 ? -13.676 -8.752 14.677 1.00 83.88 200 PRO A O 1
ATOM 1608 N N . GLY A 1 201 ? -15.595 -8.912 15.848 1.00 81.69 201 GLY A N 1
ATOM 1609 C CA . GLY A 1 201 ? -15.499 -10.346 16.133 1.00 81.69 201 GLY A CA 1
ATOM 1610 C C . GLY A 1 201 ? -14.418 -10.742 17.145 1.00 81.69 201 GLY A C 1
ATOM 1611 O O . GLY A 1 201 ? -14.148 -11.932 17.296 1.00 81.69 201 GLY A O 1
ATOM 1612 N N . ARG A 1 202 ? -13.785 -9.782 17.835 1.00 85.69 202 ARG A N 1
ATOM 1613 C CA . ARG A 1 202 ? -12.833 -10.054 18.922 1.00 85.69 202 ARG A CA 1
ATOM 1614 C C . ARG A 1 202 ? -13.322 -9.462 20.236 1.00 85.69 202 ARG A C 1
ATOM 1616 O O . ARG A 1 202 ? -13.770 -8.317 20.275 1.00 85.69 202 ARG A O 1
ATOM 1623 N N . THR A 1 203 ? -13.183 -10.243 21.302 1.00 88.38 203 THR A N 1
ATOM 1624 C CA . THR A 1 203 ? -13.441 -9.798 22.672 1.00 88.38 203 THR A CA 1
ATOM 1625 C C . THR A 1 203 ? -12.164 -9.218 23.266 1.00 88.38 203 THR A C 1
ATOM 1627 O O . THR A 1 203 ? -11.133 -9.889 23.294 1.00 88.38 203 THR A O 1
ATOM 1630 N N . SER A 1 204 ? -12.243 -7.979 23.734 1.00 88.38 204 SER A N 1
ATOM 1631 C CA . SER A 1 204 ? -11.232 -7.338 24.570 1.00 88.38 204 SER A CA 1
ATOM 1632 C C . SER A 1 204 ? -11.719 -7.347 26.016 1.00 88.38 204 SER A C 1
ATOM 1634 O O . SER A 1 204 ? -12.895 -7.095 26.278 1.00 88.38 204 SER A O 1
ATOM 1636 N N . GLU A 1 205 ? -10.823 -7.628 26.954 1.00 86.88 205 GLU A N 1
ATOM 1637 C CA . GLU A 1 205 ? -11.139 -7.674 28.382 1.00 86.88 205 GLU A CA 1
ATOM 1638 C C . GLU A 1 205 ? -10.423 -6.530 29.100 1.00 86.88 205 GLU A C 1
ATOM 1640 O O . GLU A 1 205 ? -9.246 -6.260 28.847 1.00 86.88 205 GLU A O 1
ATOM 1645 N N . TRP A 1 206 ? -11.146 -5.828 29.968 1.00 85.38 206 TRP A N 1
ATOM 1646 C CA . TRP A 1 206 ? -10.583 -4.795 30.828 1.00 85.38 206 TRP A CA 1
ATOM 1647 C C . TRP A 1 206 ? -11.320 -4.778 32.167 1.00 85.38 206 TRP A C 1
ATOM 1649 O O . TRP A 1 206 ? -12.531 -4.571 32.201 1.00 85.38 206 TRP A O 1
ATOM 1659 N N . ASN A 1 207 ? -10.587 -4.975 33.269 1.00 81.88 207 ASN A N 1
ATOM 1660 C CA . ASN A 1 207 ? -11.168 -5.299 34.577 1.00 81.88 207 ASN A CA 1
ATOM 1661 C C . ASN A 1 207 ? -12.161 -6.471 34.437 1.00 81.88 207 ASN A C 1
ATOM 1663 O O . ASN A 1 207 ? -11.844 -7.456 33.774 1.00 81.88 207 ASN A O 1
ATOM 1667 N N . ASP A 1 208 ? -13.363 -6.344 35.000 1.00 82.88 208 ASP A N 1
ATOM 1668 C CA . ASP A 1 208 ? -14.441 -7.335 34.896 1.00 82.88 208 ASP A CA 1
ATOM 1669 C C . ASP A 1 208 ? -15.328 -7.132 33.647 1.00 82.88 208 ASP A C 1
ATOM 1671 O O . ASP A 1 208 ? -16.364 -7.779 33.493 1.00 82.88 208 ASP A O 1
ATOM 1675 N N . LEU A 1 209 ? -14.945 -6.228 32.733 1.00 84.69 209 LEU A N 1
ATOM 1676 C CA . LEU A 1 209 ? -15.685 -5.956 31.501 1.00 84.69 209 LEU A CA 1
ATOM 1677 C C . LEU A 1 209 ? -15.145 -6.784 30.337 1.00 84.69 209 LEU A C 1
ATOM 1679 O O . LEU A 1 209 ? -13.949 -6.783 30.039 1.00 84.69 209 LEU A O 1
ATOM 1683 N N . ARG A 1 210 ? -16.064 -7.422 29.608 1.00 88.00 210 ARG A N 1
ATOM 1684 C CA . ARG A 1 210 ? -15.783 -8.140 28.359 1.00 88.00 210 ARG A CA 1
ATOM 1685 C C . ARG A 1 210 ? -16.482 -7.421 27.217 1.00 88.00 210 ARG A C 1
ATOM 1687 O O . ARG A 1 210 ? -17.706 -7.415 27.127 1.00 88.00 210 ARG A O 1
ATOM 1694 N N . LEU A 1 211 ? -15.700 -6.801 26.346 1.00 88.44 211 LEU A N 1
ATOM 1695 C CA . LEU A 1 211 ? -16.187 -5.912 25.298 1.00 88.44 211 LEU A CA 1
ATOM 1696 C C . LEU A 1 211 ? -15.956 -6.556 23.942 1.00 88.44 211 LEU A C 1
ATOM 1698 O O . LEU A 1 211 ? -14.830 -6.898 23.596 1.00 88.44 211 LEU A O 1
ATOM 1702 N N . THR A 1 212 ? -17.018 -6.709 23.159 1.00 86.75 212 THR A N 1
ATOM 1703 C CA . THR A 1 212 ? -16.931 -7.290 21.816 1.00 86.75 212 THR A CA 1
ATOM 1704 C C . THR A 1 212 ? -17.607 -6.364 20.824 1.00 86.75 212 THR A C 1
ATOM 1706 O O . THR A 1 212 ? -1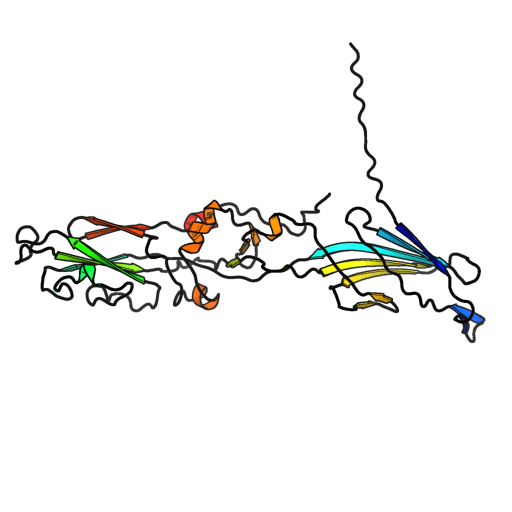8.802 -6.103 20.934 1.00 86.75 212 THR A O 1
ATOM 1709 N N . ALA A 1 213 ? -16.856 -5.895 19.828 1.00 85.00 213 ALA A N 1
ATOM 1710 C CA . ALA A 1 213 ? -17.455 -5.224 18.682 1.00 85.00 213 ALA A CA 1
ATOM 1711 C C . ALA A 1 213 ? -18.105 -6.289 17.786 1.00 85.00 213 ALA A C 1
ATOM 1713 O O . ALA A 1 213 ? -17.413 -7.094 17.161 1.00 85.00 213 ALA A O 1
ATOM 1714 N N . THR A 1 214 ? -19.436 -6.328 17.749 1.00 82.00 214 THR A N 1
ATOM 1715 C CA . THR A 1 214 ? -20.193 -7.319 16.967 1.00 82.00 214 THR A CA 1
ATOM 1716 C C . THR A 1 214 ? -20.154 -7.004 15.476 1.00 82.00 214 THR A C 1
ATOM 1718 O O . THR A 1 214 ? -19.920 -7.887 14.655 1.00 82.00 214 THR A O 1
ATOM 1721 N N . SER A 1 215 ? -20.328 -5.733 15.122 1.00 79.50 215 SER A N 1
ATOM 1722 C CA . SER A 1 215 ? -20.223 -5.237 13.755 1.00 79.50 215 SER A CA 1
ATOM 1723 C C . SER A 1 215 ? -19.747 -3.790 13.760 1.00 79.50 215 SER A C 1
ATOM 1725 O O . SER A 1 215 ? -19.976 -3.051 14.714 1.00 79.50 215 SER A O 1
ATOM 1727 N N . MET A 1 216 ? -19.044 -3.398 12.702 1.00 77.88 216 MET A N 1
ATOM 1728 C CA . MET A 1 216 ? -18.625 -2.021 12.480 1.00 77.88 216 MET A CA 1
ATOM 1729 C C . MET A 1 216 ? -18.773 -1.710 11.000 1.00 77.88 216 MET A C 1
ATOM 1731 O O . MET A 1 216 ? -18.311 -2.474 10.152 1.00 77.88 216 MET A O 1
ATOM 1735 N N . THR A 1 217 ? -19.396 -0.580 10.697 1.00 69.69 217 THR A N 1
ATOM 1736 C CA . THR A 1 217 ? -19.568 -0.089 9.332 1.00 69.69 217 THR A CA 1
ATOM 1737 C C . THR A 1 217 ? -19.102 1.353 9.274 1.00 69.69 217 THR A C 1
ATOM 1739 O O . THR A 1 217 ? -19.479 2.154 10.126 1.00 69.69 217 THR A O 1
ATOM 1742 N N . VAL A 1 218 ? -18.308 1.695 8.264 1.00 68.19 218 VAL A N 1
ATOM 1743 C CA . VAL A 1 218 ? -17.973 3.090 7.957 1.00 68.19 218 VAL A CA 1
ATOM 1744 C C . VAL A 1 218 ? -18.833 3.513 6.776 1.00 68.19 218 VAL A C 1
ATOM 1746 O O . VAL A 1 218 ? -19.034 2.725 5.849 1.00 68.19 218 VAL A O 1
ATOM 1749 N N . ALA A 1 219 ? -19.359 4.739 6.814 1.00 66.31 219 ALA A N 1
ATOM 1750 C CA . ALA A 1 219 ? -20.035 5.320 5.661 1.00 66.31 219 ALA A CA 1
ATOM 1751 C C . ALA A 1 219 ? -19.104 5.263 4.432 1.00 66.31 219 ALA A C 1
ATOM 1753 O O . ALA A 1 219 ? -17.884 5.346 4.595 1.00 66.31 219 ALA A O 1
ATOM 1754 N N . PRO A 1 220 ? -19.632 5.109 3.207 1.00 62.69 220 PRO A N 1
ATOM 1755 C CA . PRO A 1 220 ? -18.809 5.103 2.004 1.00 62.69 220 PRO A CA 1
ATOM 1756 C C . PRO A 1 220 ? -18.108 6.460 1.850 1.00 62.69 220 PRO A C 1
ATOM 1758 O O . PRO A 1 220 ? -18.666 7.420 1.329 1.00 62.69 220 PRO A O 1
ATOM 1761 N N . LEU A 1 221 ? -16.877 6.544 2.349 1.00 66.31 221 LEU A N 1
ATOM 1762 C CA . LEU A 1 221 ? -16.023 7.715 2.232 1.00 66.31 221 LEU A CA 1
ATOM 1763 C C . LEU A 1 221 ? -15.298 7.632 0.881 1.00 66.31 221 LEU A C 1
ATOM 1765 O O . LEU A 1 221 ? -14.629 6.624 0.638 1.00 66.31 221 LEU A O 1
ATOM 1769 N N . PRO A 1 222 ? -15.367 8.669 0.022 1.00 64.69 222 PRO A N 1
ATOM 1770 C CA . PRO A 1 222 ? -14.660 8.691 -1.263 1.00 64.69 222 PRO A CA 1
ATOM 1771 C C . PRO A 1 222 ? -13.168 8.358 -1.124 1.00 64.69 222 PRO A C 1
ATOM 1773 O O . PRO A 1 222 ? -12.632 7.580 -1.909 1.00 64.69 222 PRO A O 1
ATOM 1776 N N . LEU A 1 223 ? -12.553 8.833 -0.031 1.00 66.62 223 LEU A N 1
ATOM 1777 C CA . LEU A 1 223 ? -11.166 8.566 0.355 1.00 66.62 223 LEU A CA 1
ATOM 1778 C C . LEU A 1 223 ? -10.806 7.070 0.388 1.00 66.62 223 LEU A C 1
ATOM 1780 O O . LEU A 1 223 ? -9.674 6.703 0.097 1.00 66.62 223 LEU A O 1
ATOM 1784 N N . LEU A 1 224 ? -11.750 6.188 0.729 1.00 66.62 224 LEU A N 1
ATOM 1785 C CA . LEU A 1 224 ? -11.492 4.748 0.850 1.00 66.62 224 LEU A CA 1
ATOM 1786 C C . LEU A 1 224 ? -11.249 4.069 -0.504 1.00 66.62 224 LEU A C 1
ATOM 1788 O O . LEU A 1 224 ? -10.777 2.932 -0.520 1.00 66.62 224 LEU A O 1
ATOM 1792 N N . ASN A 1 225 ? -11.575 4.740 -1.613 1.00 69.81 225 ASN A N 1
ATOM 1793 C CA . ASN A 1 225 ? -11.391 4.240 -2.975 1.00 69.81 225 ASN A CA 1
ATOM 1794 C C . ASN A 1 225 ? -10.207 4.898 -3.712 1.00 69.81 225 ASN A C 1
ATOM 1796 O O . ASN A 1 225 ? -9.954 4.552 -4.870 1.00 69.81 225 ASN A O 1
ATOM 1800 N N . GLU A 1 226 ? -9.498 5.815 -3.054 1.00 75.00 226 GLU A N 1
ATOM 1801 C CA . GLU A 1 226 ? -8.369 6.541 -3.631 1.00 75.00 226 GLU A CA 1
ATOM 1802 C C . GLU A 1 226 ? -7.105 5.676 -3.737 1.00 75.00 226 GLU A C 1
ATOM 1804 O O . GLU A 1 226 ? -6.942 4.658 -3.051 1.00 75.00 226 GLU A O 1
ATOM 1809 N N . LEU A 1 227 ? -6.200 6.097 -4.621 1.00 72.06 227 LEU A N 1
ATOM 1810 C CA . LEU A 1 227 ? -4.821 5.625 -4.641 1.00 72.06 227 LEU A CA 1
ATOM 1811 C C . LEU A 1 227 ? -3.993 6.475 -3.685 1.00 72.06 227 LEU A C 1
ATOM 1813 O O . LEU A 1 227 ? -4.153 7.690 -3.606 1.00 72.06 227 LEU A O 1
ATOM 1817 N N . PHE A 1 228 ? -3.087 5.833 -2.966 1.00 74.19 228 PHE A N 1
ATOM 1818 C CA . PHE A 1 228 ? -2.206 6.497 -2.020 1.00 74.19 228 PHE A CA 1
ATOM 1819 C C . PHE A 1 228 ? -0.762 6.347 -2.457 1.00 74.19 228 PHE A C 1
ATOM 1821 O O . PHE A 1 228 ? -0.393 5.340 -3.058 1.00 74.19 228 PHE A O 1
ATOM 1828 N N . ILE A 1 229 ? 0.053 7.328 -2.090 1.00 68.75 229 ILE A N 1
ATOM 1829 C CA . ILE A 1 229 ? 1.502 7.317 -2.252 1.00 68.75 229 ILE A CA 1
ATOM 1830 C C . ILE A 1 229 ? 2.181 7.534 -0.899 1.00 68.75 229 ILE A C 1
ATOM 1832 O O . ILE A 1 229 ? 1.701 8.303 -0.066 1.00 68.75 229 ILE A O 1
ATOM 1836 N N . SER A 1 230 ? 3.290 6.842 -0.649 1.00 68.88 230 SER A N 1
ATOM 1837 C CA . SER A 1 230 ? 4.051 6.946 0.594 1.00 68.88 230 SER A CA 1
ATOM 1838 C C . SER A 1 230 ? 5.556 6.943 0.351 1.00 68.88 230 SER A C 1
ATOM 1840 O O . SER A 1 230 ? 6.037 6.285 -0.561 1.00 68.88 230 SER A O 1
ATOM 1842 N N . ASP A 1 231 ? 6.309 7.650 1.192 1.00 61.56 231 ASP A N 1
ATOM 1843 C CA . ASP A 1 231 ? 7.782 7.667 1.198 1.00 61.56 231 ASP A CA 1
ATOM 1844 C C . ASP A 1 231 ? 8.361 6.977 2.448 1.00 61.56 231 ASP A C 1
ATOM 1846 O O . ASP A 1 231 ? 9.450 7.316 2.910 1.00 61.56 231 ASP A O 1
ATOM 1850 N N . SER A 1 232 ? 7.595 6.049 3.038 1.00 61.09 232 SER A N 1
ATOM 1851 C CA . SER A 1 232 ? 7.757 5.436 4.372 1.00 61.09 232 SER A CA 1
ATOM 1852 C C . SER A 1 232 ? 7.473 6.341 5.579 1.00 61.09 232 SER A C 1
ATOM 1854 O O . SER A 1 232 ? 7.062 5.822 6.617 1.00 61.09 232 SER A O 1
ATOM 1856 N N . LYS A 1 233 ? 7.618 7.667 5.461 1.00 62.59 233 LYS A N 1
ATOM 1857 C CA . LYS A 1 233 ? 7.387 8.621 6.564 1.00 62.59 233 LYS A CA 1
ATOM 1858 C C . LYS A 1 233 ? 6.036 9.317 6.465 1.00 62.59 233 LYS A C 1
ATOM 1860 O O . LYS A 1 233 ? 5.432 9.647 7.478 1.00 62.59 233 LYS A O 1
ATOM 1865 N N . ARG A 1 234 ? 5.587 9.562 5.241 1.00 63.91 234 ARG A N 1
ATOM 1866 C CA . ARG A 1 234 ? 4.411 10.355 4.894 1.00 63.91 234 ARG A CA 1
ATOM 1867 C C . ARG A 1 234 ? 3.521 9.548 3.958 1.00 63.91 234 ARG A C 1
ATOM 1869 O O . ARG A 1 234 ? 3.997 8.639 3.269 1.00 63.91 234 ARG A O 1
ATOM 1876 N N . ILE A 1 235 ? 2.226 9.848 3.975 1.00 67.38 235 ILE A N 1
ATOM 1877 C CA . ILE A 1 235 ? 1.224 9.281 3.068 1.00 67.38 235 ILE A CA 1
ATOM 1878 C C . ILE A 1 235 ? 0.420 10.441 2.489 1.00 67.38 235 ILE A C 1
ATOM 1880 O O . ILE A 1 235 ? 0.069 11.377 3.210 1.00 67.38 235 ILE A O 1
ATOM 1884 N N . ALA A 1 236 ? 0.127 10.364 1.200 1.00 71.56 236 ALA A N 1
ATOM 1885 C CA . ALA A 1 236 ? -0.724 11.310 0.506 1.00 71.56 236 ALA A CA 1
ATOM 1886 C C . ALA A 1 236 ? -1.660 10.588 -0.458 1.00 71.56 236 ALA A C 1
ATOM 1888 O O . ALA A 1 236 ? -1.427 9.430 -0.815 1.00 71.56 236 ALA A O 1
ATOM 1889 N N . ILE A 1 237 ? -2.719 11.281 -0.860 1.00 75.19 237 ILE A N 1
ATOM 1890 C CA . ILE A 1 237 ? -3.588 10.838 -1.948 1.00 75.19 237 ILE A CA 1
ATOM 1891 C C . ILE A 1 237 ? -2.856 11.101 -3.259 1.00 75.19 237 ILE A C 1
ATOM 1893 O O . ILE A 1 237 ? -2.261 12.161 -3.453 1.00 75.19 237 ILE A O 1
ATOM 1897 N N . LEU A 1 238 ? -2.888 10.121 -4.149 1.00 70.94 238 LEU A N 1
ATOM 1898 C CA . LEU A 1 238 ? -2.400 10.265 -5.500 1.00 70.94 238 LEU A CA 1
ATOM 1899 C C . LEU A 1 238 ? -3.510 10.848 -6.376 1.00 70.94 238 LEU A C 1
ATOM 1901 O O . LEU A 1 238 ? -4.554 10.230 -6.561 1.00 70.94 238 LEU A O 1
ATOM 1905 N N . GLU A 1 239 ? -3.264 12.018 -6.953 1.00 74.06 239 GLU A N 1
ATOM 1906 C CA . GLU A 1 239 ? -4.180 12.606 -7.930 1.00 74.06 239 GLU A CA 1
ATOM 1907 C C . GLU A 1 239 ? -4.251 11.749 -9.200 1.00 74.06 239 GLU A C 1
ATOM 1909 O O . GLU A 1 239 ? -3.227 11.292 -9.714 1.00 74.06 239 GLU A O 1
ATOM 1914 N N . LYS A 1 240 ? -5.458 11.602 -9.757 1.00 72.31 240 LYS A N 1
ATOM 1915 C CA . LYS A 1 240 ? -5.725 10.779 -10.949 1.00 72.31 240 LYS A CA 1
ATOM 1916 C C . LYS A 1 240 ? -4.842 11.110 -12.151 1.00 72.31 240 LYS A C 1
ATOM 1918 O O . LYS A 1 240 ? -4.486 10.227 -12.924 1.00 72.31 240 LYS A O 1
ATOM 1923 N N . GLU A 1 241 ? -4.475 12.376 -12.315 1.00 68.31 241 GLU A N 1
ATOM 1924 C CA . GLU A 1 241 ? -3.611 12.843 -13.407 1.00 68.31 241 GLU A CA 1
ATOM 1925 C C . GLU A 1 241 ? -2.216 12.208 -13.357 1.00 68.31 241 GLU A C 1
ATOM 1927 O O . GLU A 1 241 ? -1.596 11.965 -14.391 1.00 68.31 241 GLU A O 1
ATOM 1932 N N . ASN A 1 242 ? -1.754 11.871 -12.153 1.00 65.00 242 ASN A N 1
ATOM 1933 C CA . ASN A 1 242 ? -0.445 11.288 -11.916 1.00 65.00 242 ASN A CA 1
ATOM 1934 C C . ASN A 1 242 ? -0.458 9.747 -12.015 1.00 65.00 242 ASN A C 1
ATOM 1936 O O . ASN A 1 242 ? 0.611 9.144 -12.083 1.00 65.00 242 ASN A O 1
ATOM 1940 N N . GLU A 1 243 ? -1.625 9.088 -12.079 1.00 67.62 243 GLU A N 1
ATOM 1941 C CA . GLU A 1 243 ? -1.731 7.617 -12.163 1.00 67.62 243 GLU A CA 1
ATOM 1942 C C . GLU A 1 243 ? -0.983 7.038 -13.369 1.00 67.62 243 GLU A C 1
ATOM 1944 O O . GLU A 1 243 ? -0.247 6.062 -13.233 1.00 67.62 243 GLU A O 1
ATOM 1949 N N . LYS A 1 244 ? -1.107 7.676 -14.539 1.00 64.31 244 LYS A N 1
ATOM 1950 C CA . LYS A 1 244 ? -0.440 7.230 -15.775 1.00 64.31 244 LYS A CA 1
ATOM 1951 C C . LYS A 1 244 ? 1.078 7.230 -15.655 1.00 64.31 244 LYS A C 1
ATOM 1953 O O . LYS A 1 244 ? 1.746 6.361 -16.198 1.00 64.31 244 LYS A O 1
ATOM 1958 N N . ILE A 1 245 ? 1.616 8.198 -14.923 1.00 60.19 245 ILE A N 1
ATOM 1959 C CA . ILE A 1 245 ? 3.054 8.346 -14.724 1.00 60.19 245 ILE A CA 1
ATOM 1960 C C . ILE A 1 245 ? 3.601 7.140 -13.941 1.00 60.19 245 ILE A C 1
ATOM 1962 O O . ILE A 1 245 ? 4.677 6.630 -14.239 1.00 60.19 245 ILE A O 1
ATOM 1966 N N . ILE A 1 246 ? 2.812 6.627 -12.998 1.00 61.47 246 ILE A N 1
ATOM 1967 C CA . ILE A 1 246 ? 3.144 5.483 -12.140 1.00 61.47 246 ILE A CA 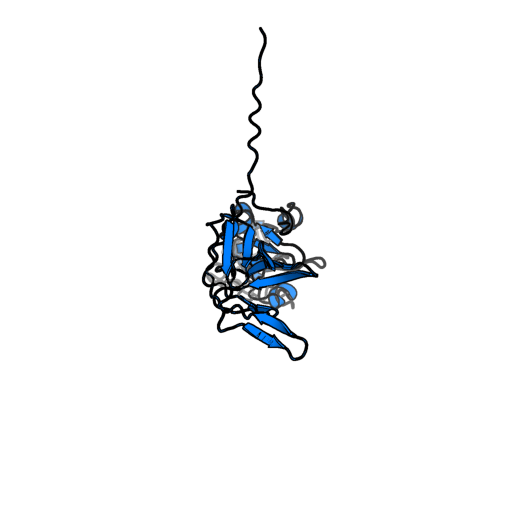1
ATOM 1968 C C . ILE A 1 246 ? 3.047 4.160 -12.862 1.00 61.47 246 ILE A C 1
ATOM 1970 O O . ILE A 1 246 ? 3.813 3.237 -12.580 1.00 61.47 246 ILE A O 1
ATOM 1974 N N . GLU A 1 247 ? 2.127 4.055 -13.810 1.00 64.50 247 GLU A N 1
ATOM 1975 C CA . GLU A 1 247 ? 2.016 2.842 -14.600 1.00 64.50 247 GLU A CA 1
ATOM 1976 C C . GLU A 1 247 ? 3.275 2.553 -15.412 1.00 64.50 247 GLU A C 1
ATOM 1978 O O . GLU A 1 247 ? 3.584 1.380 -15.640 1.00 64.50 247 GLU A O 1
ATOM 1983 N N . ASN A 1 248 ? 4.036 3.603 -15.738 1.00 63.62 248 ASN A N 1
ATOM 1984 C CA . ASN A 1 248 ? 5.263 3.496 -16.506 1.00 63.62 248 ASN A CA 1
ATOM 1985 C C . ASN A 1 248 ? 6.353 2.681 -15.791 1.00 63.62 248 ASN A C 1
ATOM 1987 O O . ASN A 1 248 ? 7.289 2.225 -16.447 1.00 63.62 248 ASN A O 1
ATOM 1991 N N . PHE A 1 249 ? 6.249 2.486 -14.466 1.00 64.56 249 PHE A N 1
ATOM 1992 C CA . PHE A 1 249 ? 7.280 1.831 -13.662 1.00 64.56 249 PHE A CA 1
ATOM 1993 C C . PHE A 1 249 ? 6.713 0.952 -12.568 1.00 64.56 249 PHE A C 1
ATOM 1995 O O . PHE A 1 249 ? 6.170 1.418 -11.565 1.00 64.56 249 PHE A O 1
ATOM 2002 N N . LYS A 1 250 ? 6.912 -0.355 -12.717 1.00 68.25 250 LYS A N 1
ATOM 2003 C CA . LYS A 1 250 ? 6.385 -1.339 -11.773 1.00 68.25 250 LYS A CA 1
ATOM 2004 C C . LYS A 1 250 ? 7.513 -2.228 -11.277 1.00 68.25 250 LYS A C 1
ATOM 2006 O O . LYS A 1 250 ? 8.036 -3.068 -12.008 1.00 68.25 250 LYS A O 1
ATOM 2011 N N . CYS A 1 251 ? 7.871 -2.050 -10.012 1.00 69.00 251 CYS A N 1
ATOM 2012 C CA . CYS A 1 251 ? 8.773 -2.943 -9.297 1.00 69.00 251 CYS A CA 1
ATOM 2013 C C . CYS A 1 251 ? 7.940 -3.935 -8.475 1.00 69.00 251 CYS A C 1
ATOM 2015 O O . CYS A 1 251 ? 7.042 -3.505 -7.751 1.00 69.00 251 CYS A O 1
ATOM 2017 N N . PRO A 1 252 ? 8.209 -5.249 -8.552 1.00 66.31 252 PRO A N 1
ATOM 2018 C CA . PRO A 1 252 ? 7.411 -6.248 -7.842 1.00 66.31 252 PRO A CA 1
ATOM 2019 C C . PRO A 1 252 ? 7.584 -6.200 -6.317 1.00 66.31 252 PRO A C 1
ATOM 2021 O O . PRO A 1 252 ? 6.704 -6.637 -5.582 1.00 66.31 252 PRO A O 1
ATOM 2024 N N . THR A 1 253 ? 8.724 -5.708 -5.826 1.00 65.94 253 THR A N 1
ATOM 2025 C CA . THR A 1 253 ? 9.057 -5.667 -4.396 1.00 65.94 253 THR A CA 1
ATOM 2026 C C . THR A 1 253 ? 9.809 -4.391 -4.016 1.00 65.94 253 THR A C 1
ATOM 2028 O O . THR A 1 253 ? 10.500 -3.788 -4.840 1.00 65.94 253 THR A O 1
ATOM 2031 N N . TYR A 1 254 ? 9.772 -4.031 -2.732 1.00 66.06 254 TYR A N 1
ATOM 2032 C CA . TYR A 1 254 ? 10.605 -2.955 -2.185 1.00 66.06 254 TYR A CA 1
ATOM 2033 C C . TYR A 1 254 ? 12.098 -3.174 -2.477 1.00 66.06 254 TYR A C 1
ATOM 2035 O O . TYR A 1 254 ? 12.796 -2.261 -2.904 1.00 66.06 254 TYR A O 1
ATOM 2043 N N . ARG A 1 255 ? 12.586 -4.412 -2.318 1.00 68.75 255 ARG A N 1
ATOM 2044 C CA . ARG A 1 255 ? 13.985 -4.758 -2.599 1.00 68.75 255 ARG A CA 1
ATOM 2045 C C . ARG A 1 255 ? 14.339 -4.545 -4.069 1.00 68.75 255 ARG A C 1
ATOM 2047 O O . ARG A 1 255 ? 15.369 -3.951 -4.358 1.00 68.75 255 ARG A O 1
ATOM 2054 N N . SER A 1 256 ? 13.462 -4.964 -4.982 1.00 67.81 256 SER A N 1
ATOM 2055 C CA . SER A 1 256 ? 13.649 -4.709 -6.412 1.00 67.81 256 SER A CA 1
ATOM 2056 C C . SER A 1 256 ? 13.609 -3.228 -6.765 1.00 67.81 256 SER A C 1
ATOM 2058 O O . SER A 1 256 ? 14.275 -2.844 -7.709 1.00 67.81 256 SER A O 1
ATOM 2060 N N . ALA A 1 257 ? 12.868 -2.404 -6.018 1.00 66.50 257 ALA A N 1
ATOM 2061 C CA . ALA A 1 257 ? 12.858 -0.956 -6.202 1.00 66.50 257 ALA A CA 1
ATOM 2062 C C . ALA A 1 257 ? 14.135 -0.291 -5.665 1.00 66.50 257 ALA A C 1
ATOM 2064 O O . ALA A 1 257 ? 14.616 0.668 -6.256 1.00 66.50 257 ALA A O 1
ATOM 2065 N N . LEU A 1 258 ? 14.698 -0.820 -4.575 1.00 67.19 258 LEU A N 1
ATOM 2066 C CA . LEU A 1 258 ? 15.952 -0.346 -3.988 1.00 67.19 258 LEU A CA 1
ATOM 2067 C C . LEU A 1 258 ? 17.165 -0.698 -4.861 1.00 67.19 258 LEU A C 1
ATOM 2069 O O . LEU A 1 258 ? 18.012 0.147 -5.121 1.00 67.19 258 LEU A O 1
ATOM 2073 N N . GLU A 1 259 ? 17.250 -1.955 -5.298 1.00 71.38 259 GLU A N 1
ATOM 2074 C CA . GLU A 1 259 ? 18.338 -2.461 -6.150 1.00 71.38 259 GLU A CA 1
ATOM 2075 C C . GLU A 1 259 ? 18.114 -2.134 -7.635 1.00 71.38 259 GLU A C 1
ATOM 2077 O O . GLU A 1 259 ? 19.026 -2.256 -8.449 1.00 71.38 259 GLU A O 1
ATOM 2082 N N . PHE A 1 260 ? 16.884 -1.756 -7.980 1.00 67.38 260 PHE A N 1
ATOM 2083 C CA . PHE A 1 260 ? 16.422 -1.400 -9.314 1.00 67.38 260 PHE A CA 1
ATOM 2084 C C . PHE A 1 260 ? 16.760 -2.416 -10.409 1.00 67.38 260 PHE A C 1
ATOM 2086 O O . PHE A 1 260 ? 17.058 -2.054 -11.536 1.00 67.38 260 PHE A O 1
ATOM 2093 N N . ASN A 1 261 ? 16.720 -3.709 -10.085 1.00 70.19 261 ASN A N 1
ATOM 2094 C CA . ASN A 1 261 ? 17.204 -4.784 -10.962 1.00 70.19 261 ASN A CA 1
ATOM 2095 C C . ASN A 1 261 ? 16.101 -5.520 -11.740 1.00 70.19 261 ASN A C 1
ATOM 2097 O O . ASN A 1 261 ? 16.322 -6.028 -12.833 1.00 70.19 261 ASN A O 1
ATOM 2101 N N . THR A 1 262 ? 14.905 -5.621 -11.164 1.00 74.81 262 THR A N 1
ATOM 2102 C CA . THR A 1 262 ? 13.797 -6.455 -11.671 1.00 74.81 262 THR A CA 1
ATOM 2103 C C . THR A 1 262 ? 12.521 -5.645 -11.890 1.00 74.81 262 THR A C 1
ATOM 2105 O O . THR A 1 262 ? 11.429 -6.197 -12.042 1.00 74.81 262 THR A O 1
ATOM 2108 N N . CYS A 1 263 ? 12.655 -4.320 -11.911 1.00 71.38 263 CYS A N 1
ATOM 2109 C CA . CYS A 1 263 ? 11.570 -3.416 -12.247 1.00 71.38 263 CYS A CA 1
ATOM 2110 C C . CYS A 1 263 ? 11.229 -3.503 -13.736 1.00 71.38 263 CYS A C 1
ATOM 2112 O O . CYS A 1 263 ? 12.068 -3.809 -14.582 1.00 71.38 263 CYS A O 1
ATOM 2114 N N . LYS A 1 264 ? 9.968 -3.243 -14.061 1.00 76.62 264 LYS A N 1
ATOM 2115 C CA . LYS A 1 264 ? 9.485 -3.154 -15.436 1.00 76.62 264 LYS A CA 1
ATOM 2116 C C . LYS A 1 264 ? 9.259 -1.700 -15.788 1.00 76.62 264 LYS A C 1
ATOM 2118 O O . LYS A 1 264 ? 8.714 -0.956 -14.974 1.00 76.62 264 LYS A O 1
ATOM 2123 N N . ILE A 1 265 ? 9.662 -1.353 -17.000 1.00 75.50 265 ILE A N 1
ATOM 2124 C CA . ILE A 1 265 ? 9.492 -0.031 -17.588 1.00 75.50 265 ILE A CA 1
ATOM 2125 C C . ILE A 1 265 ? 8.540 -0.134 -18.773 1.00 75.50 265 ILE A C 1
ATOM 2127 O O . ILE A 1 265 ? 8.581 -1.124 -19.511 1.00 75.50 265 ILE A O 1
ATOM 2131 N N . ASP A 1 266 ? 7.654 0.845 -18.921 1.00 77.38 266 ASP A N 1
ATOM 2132 C CA . ASP A 1 266 ? 6.728 0.888 -20.046 1.00 77.38 266 ASP A CA 1
ATOM 2133 C C . ASP A 1 266 ? 7.507 1.106 -21.357 1.00 77.38 266 ASP A C 1
ATOM 2135 O O . ASP A 1 266 ? 8.321 2.032 -21.446 1.00 77.38 266 ASP A O 1
ATOM 2139 N N . PRO A 1 267 ? 7.268 0.269 -22.387 1.00 74.31 267 PRO A N 1
ATOM 2140 C CA . PRO A 1 267 ? 7.784 0.469 -23.732 1.00 74.31 267 PRO A CA 1
ATOM 2141 C C . PRO A 1 267 ? 7.707 1.897 -24.257 1.00 74.31 267 PRO A C 1
ATOM 2143 O O . PRO A 1 267 ? 8.593 2.297 -25.001 1.00 74.31 267 PRO A O 1
ATOM 2146 N N . MET A 1 268 ? 6.628 2.616 -23.974 1.00 77.00 268 MET A N 1
ATOM 2147 C CA . MET A 1 268 ? 6.245 3.861 -24.639 1.00 77.00 268 MET A CA 1
ATOM 2148 C C . MET A 1 268 ? 6.631 5.107 -23.845 1.00 77.00 268 MET A C 1
ATOM 2150 O O . MET A 1 268 ? 6.235 6.209 -24.208 1.00 77.00 268 MET A O 1
ATOM 2154 N N . ILE A 1 269 ? 7.401 4.949 -22.768 1.00 72.75 269 ILE A N 1
ATOM 2155 C CA . ILE A 1 269 ? 7.787 6.071 -21.915 1.00 72.75 269 ILE A CA 1
ATOM 2156 C C . ILE A 1 269 ? 8.683 7.104 -22.611 1.00 72.75 269 ILE A C 1
ATOM 2158 O O . ILE A 1 269 ? 8.601 8.297 -22.311 1.00 72.75 269 ILE A O 1
ATOM 2162 N N . CYS A 1 270 ? 9.538 6.641 -23.520 1.00 76.94 270 CYS A N 1
ATOM 2163 C CA . CYS A 1 270 ? 10.433 7.485 -24.293 1.00 76.94 270 CYS A CA 1
ATOM 2164 C C . CYS A 1 270 ? 9.964 7.521 -25.742 1.00 76.94 270 CYS A C 1
ATOM 2166 O O . CYS A 1 270 ? 9.788 6.471 -26.368 1.00 76.94 270 CYS A O 1
ATOM 2168 N N . ASP A 1 271 ? 9.811 8.729 -26.269 1.00 81.62 271 ASP A N 1
ATOM 2169 C CA . ASP A 1 271 ? 9.659 8.970 -27.693 1.00 81.62 271 ASP A CA 1
ATOM 2170 C C . ASP A 1 271 ? 11.042 9.213 -28.293 1.00 81.62 271 ASP A C 1
ATOM 2172 O O . ASP A 1 271 ? 11.750 10.147 -27.914 1.00 81.62 271 ASP A O 1
ATOM 2176 N N . CYS A 1 272 ? 11.456 8.328 -29.190 1.00 81.31 272 CYS A N 1
ATOM 2177 C CA . CYS A 1 272 ? 12.769 8.371 -29.808 1.00 81.31 272 CYS A CA 1
ATOM 2178 C C . CYS A 1 272 ? 12.604 8.568 -31.305 1.00 81.31 272 CYS A C 1
ATOM 2180 O O . CYS A 1 272 ? 11.773 7.910 -31.925 1.00 81.31 272 CYS A O 1
ATOM 2182 N N . ASN A 1 273 ? 13.440 9.419 -31.884 1.00 82.31 273 ASN A N 1
ATOM 2183 C CA . ASN A 1 273 ? 13.465 9.692 -33.310 1.00 82.31 273 ASN A CA 1
ATOM 2184 C C . ASN A 1 273 ? 14.897 9.582 -33.840 1.00 82.31 273 ASN A C 1
ATOM 2186 O O . ASN A 1 273 ? 15.864 9.916 -33.145 1.00 82.31 273 ASN A O 1
ATOM 2190 N N . ALA A 1 274 ? 15.025 9.107 -35.078 1.00 82.06 274 ALA A N 1
ATOM 2191 C CA . ALA A 1 274 ? 16.299 9.083 -35.780 1.00 82.06 274 ALA A CA 1
ATOM 2192 C C . ALA A 1 274 ? 16.704 10.511 -36.185 1.00 82.06 274 ALA A C 1
ATOM 2194 O O . ALA A 1 274 ? 15.899 11.271 -36.722 1.00 82.06 274 ALA A O 1
ATOM 2195 N N . ALA A 1 275 ? 17.961 10.854 -35.931 1.00 77.44 275 ALA A N 1
ATOM 2196 C CA . ALA A 1 275 ? 18.627 12.070 -36.372 1.00 77.44 275 ALA A CA 1
ATOM 2197 C C . ALA A 1 275 ? 19.886 11.646 -37.145 1.00 77.44 275 ALA A C 1
ATOM 2199 O O . ALA A 1 275 ? 20.965 11.494 -36.568 1.00 77.44 275 ALA A O 1
ATOM 2200 N N . ASP A 1 276 ? 19.713 11.373 -38.440 1.00 77.12 276 ASP A N 1
ATOM 2201 C CA . ASP A 1 276 ? 20.705 10.743 -39.319 1.00 77.12 276 ASP A CA 1
ATOM 2202 C C . ASP A 1 276 ? 21.169 9.368 -38.793 1.00 77.12 276 ASP A C 1
ATOM 2204 O O . ASP A 1 276 ? 20.399 8.408 -38.765 1.00 77.12 276 ASP A O 1
ATOM 2208 N N . GLN A 1 277 ? 22.429 9.270 -38.358 1.00 75.00 277 GLN A N 1
ATOM 2209 C CA . GLN A 1 277 ? 23.034 8.066 -37.772 1.00 75.00 277 GLN A CA 1
ATOM 2210 C C . GLN A 1 277 ? 22.956 8.045 -36.233 1.00 75.00 277 GLN A C 1
ATOM 2212 O O . GLN A 1 277 ? 23.509 7.148 -35.596 1.00 75.00 277 GLN A O 1
ATOM 2217 N N . ASN A 1 278 ? 22.283 9.028 -35.627 1.00 73.81 278 ASN A N 1
ATOM 2218 C CA . ASN A 1 278 ? 22.102 9.156 -34.183 1.00 73.81 278 ASN A CA 1
ATOM 2219 C C . ASN A 1 278 ? 20.628 8.994 -33.793 1.00 73.81 278 ASN A C 1
ATOM 2221 O O . ASN A 1 278 ? 19.729 9.124 -34.621 1.00 73.81 278 ASN A O 1
ATOM 2225 N N . VAL A 1 279 ? 20.371 8.762 -32.506 1.00 80.88 279 VAL A N 1
ATOM 2226 C CA . VAL A 1 279 ? 19.016 8.759 -31.935 1.00 80.88 279 VAL A CA 1
ATOM 2227 C C . VAL A 1 279 ? 18.878 9.891 -30.928 1.00 80.88 279 VAL A C 1
ATOM 2229 O O . VAL A 1 279 ? 19.724 10.047 -30.048 1.00 80.88 279 VAL A O 1
ATOM 2232 N N . ALA A 1 280 ? 17.779 10.636 -31.023 1.00 78.19 280 ALA A N 1
ATOM 2233 C CA . ALA A 1 280 ? 17.331 11.562 -29.992 1.00 78.19 280 ALA A CA 1
ATOM 2234 C C . ALA A 1 280 ? 16.089 10.988 -29.300 1.00 78.19 280 ALA A C 1
ATOM 2236 O O . ALA A 1 280 ? 15.089 10.720 -29.961 1.00 78.19 280 ALA A O 1
ATOM 2237 N N . CYS A 1 281 ? 16.155 10.806 -27.980 1.00 75.81 281 CYS A N 1
ATOM 2238 C CA . CYS A 1 281 ? 15.046 10.320 -27.158 1.00 75.81 281 CYS A CA 1
ATOM 2239 C C . CYS A 1 281 ? 14.589 11.397 -26.172 1.00 75.81 281 CYS A C 1
ATOM 2241 O O . CYS A 1 281 ? 15.415 12.011 -25.498 1.00 75.81 281 CYS A O 1
ATOM 2243 N N . LEU A 1 282 ? 13.276 11.578 -26.062 1.00 75.75 282 LEU A N 1
ATOM 2244 C CA . LEU A 1 282 ? 12.604 12.396 -25.060 1.00 75.75 282 LEU A CA 1
ATOM 2245 C C . LEU A 1 282 ? 11.773 11.471 -24.170 1.00 75.75 282 LEU A C 1
ATOM 2247 O O . LEU A 1 282 ? 10.848 10.814 -24.644 1.00 75.75 282 LEU A O 1
ATOM 2251 N N . CYS A 1 283 ? 12.114 11.401 -22.887 1.00 71.69 283 CYS A N 1
ATOM 2252 C CA . CYS A 1 283 ? 11.441 10.543 -21.917 1.00 71.69 283 CYS A CA 1
ATOM 2253 C C . CYS A 1 283 ? 10.584 11.379 -20.964 1.00 71.69 283 CYS A C 1
ATOM 2255 O O . CYS A 1 283 ? 10.966 12.480 -20.573 1.00 71.69 283 CYS A O 1
ATOM 2257 N N . ASN A 1 284 ? 9.418 10.851 -20.586 1.00 64.50 284 ASN A N 1
ATOM 2258 C CA . ASN A 1 284 ? 8.588 11.473 -19.557 1.00 64.50 284 ASN A CA 1
ATOM 2259 C C . ASN A 1 284 ? 9.192 11.213 -18.171 1.00 64.50 284 ASN A C 1
ATOM 2261 O O . ASN A 1 284 ? 9.073 10.110 -17.629 1.00 64.50 284 ASN A O 1
ATOM 2265 N N . ASP A 1 285 ? 9.831 12.239 -17.614 1.00 54.84 285 ASP A N 1
ATOM 2266 C CA . ASP A 1 285 ? 10.502 12.169 -16.321 1.00 54.84 285 ASP A CA 1
ATOM 2267 C C . ASP A 1 285 ? 9.548 12.250 -15.134 1.00 54.84 285 ASP A C 1
ATOM 2269 O O . ASP A 1 285 ? 8.456 12.818 -15.172 1.00 54.84 285 ASP A O 1
ATOM 2273 N N . LEU A 1 286 ? 10.028 11.705 -14.021 1.00 53.09 286 LEU A N 1
ATOM 2274 C CA . LEU A 1 286 ? 9.277 11.572 -12.784 1.00 53.09 286 LEU A CA 1
ATOM 2275 C C . LEU A 1 286 ? 9.588 12.607 -11.709 1.00 53.09 286 LEU A C 1
ATOM 2277 O O . LEU A 1 286 ? 9.035 12.573 -10.607 1.00 53.09 286 LEU A O 1
ATOM 2281 N N . LEU A 1 287 ? 10.491 13.526 -12.036 1.00 44.97 287 LEU A N 1
ATOM 2282 C CA . LEU A 1 287 ? 10.963 14.591 -11.155 1.00 44.97 287 LEU A CA 1
ATOM 2283 C C . LEU A 1 287 ? 9.814 15.439 -10.588 1.00 44.97 287 LEU A C 1
ATOM 2285 O O . LEU A 1 287 ? 9.928 15.975 -9.488 1.00 44.97 287 LEU A O 1
ATOM 2289 N N . ASP A 1 288 ? 8.685 15.486 -11.292 1.00 42.56 288 ASP A N 1
ATOM 2290 C CA . ASP A 1 288 ? 7.542 16.320 -10.941 1.00 42.56 288 ASP A CA 1
ATOM 2291 C C . ASP A 1 288 ? 6.758 15.809 -9.714 1.00 42.56 288 ASP A C 1
ATOM 2293 O O . ASP A 1 288 ? 6.103 16.588 -9.023 1.00 42.56 288 ASP A O 1
ATOM 2297 N N . LEU A 1 289 ? 6.854 14.515 -9.364 1.00 47.44 289 LEU A N 1
ATOM 2298 C CA . LEU A 1 289 ? 6.151 13.995 -8.182 1.00 47.44 289 LEU A CA 1
ATOM 2299 C C . LEU A 1 289 ? 6.812 14.400 -6.861 1.00 47.44 289 LEU A C 1
ATOM 2301 O O . LEU A 1 289 ? 6.096 14.605 -5.892 1.00 47.44 289 LEU A O 1
ATOM 2305 N N . ASP A 1 290 ? 8.139 14.550 -6.790 1.00 41.66 290 ASP A N 1
ATOM 2306 C CA . ASP A 1 290 ? 8.811 14.983 -5.547 1.00 41.66 290 ASP A CA 1
ATOM 2307 C C . ASP A 1 290 ? 8.640 16.503 -5.304 1.00 41.66 290 ASP A C 1
ATOM 2309 O O . ASP A 1 290 ? 8.720 16.968 -4.164 1.00 41.66 290 ASP A O 1
ATOM 2313 N N . GLN A 1 291 ? 8.375 17.282 -6.366 1.00 39.06 291 GLN A N 1
ATOM 2314 C CA . GLN A 1 291 ? 8.106 18.726 -6.301 1.00 39.06 291 GLN A CA 1
ATOM 2315 C C . GLN A 1 291 ? 6.630 19.070 -6.073 1.00 39.06 291 GLN A C 1
ATOM 2317 O O . GLN A 1 291 ? 6.338 20.096 -5.445 1.00 39.06 291 GLN A O 1
ATOM 2322 N N . LYS A 1 292 ? 5.690 18.234 -6.535 1.00 42.31 292 LYS A N 1
ATOM 2323 C CA . LYS A 1 292 ? 4.269 18.431 -6.241 1.00 42.31 292 LYS A CA 1
ATOM 2324 C C . LYS A 1 292 ? 4.038 18.250 -4.747 1.00 42.31 292 LYS A C 1
ATOM 2326 O O . LYS A 1 292 ? 4.323 17.220 -4.141 1.00 42.31 292 LYS A O 1
ATOM 2331 N N . ARG A 1 293 ? 3.546 19.323 -4.137 1.00 39.47 293 ARG A N 1
ATOM 2332 C CA . ARG A 1 293 ? 3.264 19.441 -2.710 1.00 39.47 293 ARG A CA 1
ATOM 2333 C C . ARG A 1 293 ? 2.143 18.462 -2.365 1.00 39.47 293 ARG A C 1
ATOM 2335 O O . ARG A 1 293 ? 0.976 18.820 -2.419 1.00 39.47 293 ARG A O 1
ATOM 2342 N N . PHE A 1 294 ? 2.509 17.221 -2.058 1.00 48.41 294 PHE A N 1
ATOM 2343 C CA . PHE A 1 294 ? 1.582 16.197 -1.603 1.00 48.41 294 PHE A CA 1
ATOM 2344 C C . PHE A 1 294 ? 0.714 16.767 -0.477 1.00 48.41 294 PHE A C 1
ATOM 2346 O O . PHE A 1 294 ? 1.254 17.210 0.542 1.00 48.41 294 PHE A O 1
ATOM 2353 N N . GLU A 1 295 ? -0.610 16.779 -0.649 1.00 44.22 295 GLU A N 1
ATOM 2354 C CA . GLU A 1 295 ? -1.522 17.048 0.460 1.00 44.22 295 GLU A CA 1
ATOM 2355 C C . GLU A 1 295 ? -1.319 15.941 1.495 1.00 44.22 295 GLU A C 1
ATOM 2357 O O . GLU A 1 295 ? -1.773 14.804 1.338 1.00 44.22 295 GLU A O 1
ATOM 2362 N N . LEU A 1 296 ? -0.540 16.256 2.528 1.00 40.75 296 LEU A N 1
ATOM 2363 C CA . LEU A 1 296 ? -0.258 15.338 3.615 1.00 40.75 296 LEU A CA 1
ATOM 2364 C C . LEU A 1 296 ? -1.579 15.004 4.297 1.00 40.75 296 LEU A C 1
ATOM 2366 O O . LEU A 1 296 ? -2.270 15.886 4.810 1.00 40.75 296 LEU A O 1
ATOM 2370 N N . LEU A 1 297 ? -1.922 13.718 4.312 1.00 43.50 297 LEU A N 1
ATOM 2371 C CA . LEU A 1 297 ? -2.985 13.234 5.174 1.00 43.50 297 LEU A CA 1
ATOM 2372 C C . LEU A 1 297 ? -2.453 13.252 6.604 1.00 43.50 297 LEU A C 1
ATOM 2374 O O . LEU A 1 297 ? -1.848 12.287 7.070 1.00 43.50 297 LEU A O 1
ATOM 2378 N N . ASP A 1 298 ? -2.677 14.368 7.290 1.00 33.72 298 ASP A N 1
ATOM 2379 C CA . ASP A 1 298 ? -2.543 14.437 8.736 1.00 33.72 298 ASP A CA 1
ATOM 2380 C C . ASP A 1 298 ? -3.735 13.673 9.335 1.00 33.72 298 ASP A C 1
ATOM 2382 O O . ASP A 1 298 ? -4.839 14.198 9.509 1.00 33.72 298 ASP A O 1
ATOM 2386 N N . LEU A 1 299 ? -3.543 12.366 9.547 1.00 38.31 299 LEU A N 1
ATOM 2387 C CA . LEU A 1 299 ? -4.571 11.462 10.080 1.00 38.31 299 LEU A CA 1
ATOM 2388 C C . LEU A 1 299 ? -4.986 11.824 11.518 1.00 38.31 299 LEU A C 1
ATOM 2390 O O . LEU A 1 299 ? -5.976 11.283 12.005 1.00 38.31 299 LEU A O 1
ATOM 2394 N N . ASP A 1 300 ? -4.275 12.753 12.163 1.00 32.41 300 ASP A N 1
ATOM 2395 C CA . ASP A 1 300 ? -4.610 13.294 13.481 1.00 32.41 300 ASP A CA 1
ATOM 2396 C C . ASP A 1 300 ? -5.472 14.576 13.428 1.00 32.41 300 ASP A C 1
ATOM 2398 O O . ASP A 1 300 ? -5.934 15.023 14.476 1.00 32.41 300 ASP A O 1
ATOM 2402 N N . GLN A 1 301 ? -5.741 15.168 12.250 1.00 26.30 301 GLN A N 1
ATOM 2403 C CA . GLN A 1 301 ? -6.455 16.460 12.163 1.00 26.30 301 GLN A CA 1
ATOM 2404 C C . GLN A 1 301 ? -7.734 16.500 11.322 1.00 26.30 301 GLN A C 1
ATOM 2406 O O . GLN A 1 301 ? -8.484 17.472 11.427 1.00 26.30 301 GLN A O 1
ATOM 2411 N N . LYS A 1 302 ? -8.062 15.468 10.538 1.00 29.45 302 LYS A N 1
ATOM 2412 C CA . LYS A 1 302 ? -9.402 15.378 9.930 1.00 29.45 302 LYS A CA 1
ATOM 2413 C C . LYS A 1 302 ? -10.356 14.632 10.857 1.00 29.45 302 LYS A C 1
ATOM 2415 O O . LYS A 1 302 ? -10.771 13.507 10.591 1.00 29.45 302 LYS A O 1
ATOM 2420 N N . SER A 1 303 ? -10.730 15.309 11.940 1.00 26.00 303 SER A N 1
ATOM 2421 C CA . SER A 1 303 ? -12.028 15.118 12.583 1.00 26.00 303 SER A CA 1
ATOM 2422 C C . SER A 1 303 ? -13.084 15.320 11.498 1.00 26.00 303 SER A C 1
ATOM 2424 O O . SER A 1 303 ? -13.352 16.448 11.084 1.00 26.00 303 SER A O 1
ATOM 2426 N N . PHE A 1 304 ? -13.635 14.235 10.958 1.00 26.64 304 PHE A N 1
ATOM 2427 C CA . PHE A 1 304 ? -14.816 14.332 10.112 1.00 26.64 304 PHE A CA 1
ATOM 2428 C C . PHE A 1 304 ? -15.980 14.709 11.028 1.00 26.64 304 PHE A C 1
ATOM 2430 O O . PHE A 1 304 ? -16.618 13.847 11.626 1.00 26.64 304 PHE A O 1
ATOM 2437 N N . HIS A 1 305 ? -16.197 16.012 11.193 1.00 21.91 305 HIS A N 1
ATOM 2438 C CA . HIS A 1 305 ? -17.471 16.525 11.665 1.00 21.91 305 HIS A CA 1
ATOM 2439 C C . HIS A 1 305 ? -18.490 16.251 10.557 1.00 21.91 305 HIS A C 1
ATOM 2441 O O . HIS A 1 305 ? -18.370 16.794 9.457 1.00 21.91 305 HIS A O 1
ATOM 2447 N N . ILE A 1 306 ? -19.416 15.336 10.837 1.00 25.67 306 ILE A N 1
ATOM 2448 C CA . ILE A 1 306 ? -20.700 15.247 10.139 1.00 25.67 306 ILE A CA 1
ATOM 2449 C C . ILE A 1 306 ? -21.622 16.282 10.780 1.00 25.67 306 ILE A C 1
ATOM 2451 O O . ILE A 1 306 ? -21.560 16.407 12.025 1.00 25.67 306 ILE A O 1
#

Organism: Meloidogyne enterolobii (NCBI:txid390850)

Secondary structure (DSSP, 8-state):
---------------EEEEEEE--GGGEEE-TTS-EEE-----------SS--EEEEEEE-TTS-EEEEEEEEEEEEE------------EEEEEE-TTBTTB-TTHHHHPPTT---GGGTT--S---EEEEEEEE--SGGGT-SSSSPEEEEEEEE----TTPPPPEEE--SS---EEEEEEEEEESS-EEEEEEEE-BT-EEEETTEEEEB--------GGGGS-EEE-SS-EEEPPHHHHHHHHTEE-SSHHHHHHTSS-EE-TTSEEEEEETTEEEEEE--SHHHHHS---B--TTT-----

Radius of gyration: 34.43 Å; chains: 1; bounding box: 63×64×109 Å